Protein AF-G9QWA6-F1 (afdb_monomer_lite)

Secondary structure (DSSP, 8-state):
--HHHHHHHHHHHHS-EEEE--SSHHHHHHHHHHHHHHGGGEEEEEEE-TTS-HHHHHHHHHHHHHTT--EEEEE----GGGTT--TTHHHHHHHHHHHHHHHHHHHTT---EE----GGGGGS--HHHHHHHHTT-B-TTTT--HHHHHHHHHHTT-GGGGPPPP--GGGGSPSSS---HHHHHHHH-

pLDDT: mean 94.31, std 5.15, range [64.12, 98.75]

Foldseek 3Di:
DDPLVLLLVVLLVQLAEEEAAQLALLSLLNQLSNCVRNPQRYEYEYEAELQRFPVSVVSRVVSCVVSVHHYDYDYDYPDPVCQQPAPLNLLVVLLVVVVVVCVVCVVVPHPAYEYRAACVNVVDPRSSVVSCVVVVHDHSRHDPDLLRSLVSCVVVPHPNSPPDDDDGLSVVPDGRHGDDSVSSVVSSD

Structure (mmCIF, N/CA/C/O backbone):
data_AF-G9QWA6-F1
#
_entry.id   AF-G9QWA6-F1
#
loop_
_atom_site.group_PDB
_atom_site.id
_atom_site.type_symbol
_atom_site.label_atom_id
_atom_site.label_alt_id
_atom_site.label_comp_id
_atom_site.label_asym_id
_atom_site.label_entity_id
_atom_site.label_seq_id
_atom_site.pdbx_PDB_ins_code
_atom_site.Cartn_x
_atom_site.Cartn_y
_atom_site.Cartn_z
_atom_site.occupancy
_atom_site.B_iso_or_equiv
_atom_site.auth_seq_id
_atom_site.auth_comp_id
_atom_site.auth_asym_id
_atom_site.auth_atom_id
_atom_site.pdbx_PDB_model_num
ATOM 1 N N . MET A 1 1 ? -1.330 7.049 26.364 1.00 77.25 1 MET A N 1
ATOM 2 C CA . MET A 1 1 ? -1.933 6.468 25.152 1.00 77.25 1 MET A CA 1
ATOM 3 C C . MET A 1 1 ? -1.008 5.394 24.621 1.00 77.25 1 MET A C 1
ATOM 5 O O . MET A 1 1 ? 0.198 5.623 24.580 1.00 77.25 1 MET A O 1
ATOM 9 N N . THR A 1 2 ? -1.548 4.235 24.267 1.00 94.50 2 THR A N 1
ATOM 10 C CA . THR A 1 2 ? -0.805 3.170 23.584 1.00 94.50 2 THR A CA 1
ATOM 11 C C . THR A 1 2 ? -0.466 3.592 22.149 1.00 94.50 2 THR A C 1
ATOM 13 O O . THR A 1 2 ? -1.055 4.528 21.604 1.00 94.50 2 THR A O 1
ATOM 16 N N . LYS A 1 3 ? 0.476 2.899 21.500 1.00 96.19 3 LYS A N 1
ATOM 17 C CA . LYS A 1 3 ? 0.817 3.146 20.085 1.00 96.19 3 LYS A CA 1
ATOM 18 C C . LYS A 1 3 ? -0.393 2.977 19.160 1.00 96.19 3 LYS A C 1
ATOM 20 O O . LYS A 1 3 ? -0.576 3.770 18.241 1.00 96.19 3 LYS A O 1
ATOM 25 N N . LEU A 1 4 ? -1.242 1.985 19.440 1.00 97.12 4 LEU A N 1
ATOM 26 C CA . LEU A 1 4 ? -2.474 1.749 18.691 1.00 97.12 4 LEU A CA 1
ATOM 27 C C . LEU A 1 4 ? -3.475 2.899 18.854 1.00 97.12 4 LEU A C 1
ATOM 29 O O . LEU A 1 4 ? -4.093 3.307 17.878 1.00 97.12 4 LEU A O 1
ATOM 33 N N . GLU A 1 5 ? -3.626 3.448 20.062 1.00 97.44 5 GLU A N 1
ATOM 34 C CA . GLU A 1 5 ? -4.497 4.607 20.302 1.00 97.44 5 GLU A CA 1
ATOM 35 C C . GLU A 1 5 ? -4.011 5.856 19.562 1.00 97.44 5 GLU A C 1
ATOM 37 O O . GLU A 1 5 ? -4.825 6.582 18.995 1.00 97.44 5 GLU A O 1
ATOM 42 N N . ILE A 1 6 ? -2.694 6.088 19.525 1.00 97.69 6 ILE A N 1
ATOM 43 C CA . ILE A 1 6 ? -2.101 7.188 18.752 1.00 97.69 6 ILE A CA 1
ATOM 44 C C . ILE A 1 6 ? -2.433 7.015 17.265 1.00 97.69 6 ILE A C 1
ATOM 46 O O . ILE A 1 6 ? -3.010 7.920 16.665 1.00 97.69 6 ILE A O 1
ATOM 50 N N . LEU A 1 7 ? -2.177 5.827 16.702 1.00 98.00 7 LEU A N 1
ATOM 51 C CA . LEU A 1 7 ? -2.479 5.522 15.301 1.00 98.00 7 LEU A CA 1
ATOM 52 C C . LEU A 1 7 ? -3.970 5.711 14.976 1.00 98.00 7 LEU A C 1
ATOM 54 O O . LEU A 1 7 ? -4.310 6.347 13.980 1.00 98.00 7 LEU A O 1
ATOM 58 N N . LYS A 1 8 ? -4.867 5.205 15.834 1.00 98.44 8 LYS A N 1
ATOM 59 C CA . LYS A 1 8 ? -6.319 5.383 15.684 1.00 98.44 8 LYS A CA 1
ATOM 60 C C . LYS A 1 8 ? -6.711 6.859 15.681 1.00 98.44 8 LYS A C 1
ATOM 62 O O . LYS A 1 8 ? -7.500 7.279 14.838 1.00 98.44 8 LYS A O 1
ATOM 67 N N . ASN A 1 9 ? -6.159 7.651 16.599 1.00 98.06 9 ASN A N 1
ATOM 68 C CA . ASN A 1 9 ? -6.447 9.081 16.687 1.00 98.06 9 ASN A CA 1
ATOM 69 C C . ASN A 1 9 ? -5.943 9.851 15.464 1.00 98.06 9 ASN A C 1
ATOM 71 O O . ASN A 1 9 ? -6.638 10.749 14.993 1.00 98.06 9 ASN A O 1
ATOM 75 N N . ASP A 1 10 ? -4.765 9.514 14.944 1.00 97.69 10 ASP A N 1
ATOM 76 C CA . ASP A 1 10 ? -4.213 10.178 13.763 1.00 97.69 10 ASP A CA 1
ATOM 77 C C . ASP A 1 10 ? -5.011 9.847 12.503 1.00 97.69 10 ASP A C 1
ATOM 79 O O . ASP A 1 10 ? -5.369 10.755 11.756 1.00 97.69 10 ASP A O 1
ATOM 83 N N . ILE A 1 11 ? -5.404 8.584 12.328 1.00 98.44 11 ILE A N 1
ATOM 84 C CA . ILE A 1 11 ? -6.297 8.162 11.243 1.00 98.44 11 ILE A CA 1
ATOM 85 C C . ILE A 1 11 ? -7.661 8.855 11.346 1.00 98.44 11 ILE A C 1
ATOM 87 O O . ILE A 1 11 ? -8.172 9.355 10.346 1.00 98.44 11 ILE A O 1
ATOM 91 N N . LYS A 1 12 ? -8.246 8.939 12.548 1.00 98.25 12 LYS A N 1
ATOM 92 C CA . LYS A 1 12 ? -9.563 9.562 12.758 1.00 98.25 12 LYS A CA 1
ATOM 93 C C . LYS A 1 12 ? -9.607 11.018 12.286 1.00 98.25 12 LYS A C 1
ATOM 95 O O . LYS A 1 12 ? -10.617 11.449 11.738 1.00 98.25 12 LYS A O 1
ATOM 100 N N . LYS A 1 13 ? -8.518 11.771 12.476 1.00 98.00 13 LYS A N 1
ATOM 101 C CA . LYS A 1 13 ? -8.414 13.182 12.057 1.00 98.00 13 LYS A CA 1
ATOM 102 C C . LYS A 1 13 ? -8.443 13.363 10.535 1.00 98.00 13 LYS A C 1
ATOM 104 O O . LYS A 1 13 ? -8.765 14.455 10.082 1.00 98.00 13 LYS A O 1
ATOM 109 N N . LEU A 1 14 ? -8.116 12.327 9.757 1.00 97.88 14 LEU A N 1
ATOM 110 C CA . LEU A 1 14 ? -8.095 12.395 8.291 1.00 97.88 14 LEU A CA 1
ATOM 111 C C . LEU A 1 14 ? -9.502 12.386 7.674 1.00 97.88 14 LEU A C 1
ATOM 113 O O . LEU A 1 14 ? -9.672 12.844 6.546 1.00 97.88 14 LEU A O 1
ATOM 117 N N . GLY A 1 15 ? -10.508 11.868 8.388 1.00 97.88 15 GLY A N 1
ATOM 118 C CA . GLY A 1 15 ? -11.906 11.794 7.942 1.00 97.88 15 GLY A CA 1
ATOM 119 C C . GLY A 1 15 ? -12.189 10.711 6.891 1.00 97.88 15 GLY A C 1
ATOM 120 O O . GLY A 1 15 ? -13.147 9.961 7.041 1.00 97.88 15 GLY A O 1
ATOM 121 N N . ASN A 1 16 ? -11.343 10.587 5.866 1.00 98.25 16 ASN A N 1
ATOM 122 C CA . ASN A 1 16 ? -11.331 9.472 4.914 1.00 98.25 16 ASN A CA 1
ATOM 123 C C . ASN A 1 16 ? -9.893 9.029 4.623 1.00 98.25 16 ASN A C 1
ATOM 125 O O . ASN A 1 16 ? -8.966 9.836 4.732 1.00 98.25 16 ASN A O 1
ATOM 129 N N . LEU A 1 17 ? -9.701 7.759 4.258 1.00 98.69 17 LEU A N 1
ATOM 130 C CA . LEU A 1 17 ? -8.382 7.237 3.913 1.00 98.69 17 LEU A CA 1
ATOM 131 C C . LEU A 1 17 ? -8.451 6.100 2.888 1.00 98.69 17 LEU A C 1
ATOM 133 O O . LEU A 1 17 ? -8.951 5.013 3.178 1.00 98.69 17 LEU A O 1
ATOM 137 N N . ALA A 1 18 ? -7.887 6.336 1.705 1.00 98.75 18 ALA A N 1
ATOM 138 C CA . ALA A 1 18 ? -7.531 5.273 0.778 1.00 98.75 18 ALA A CA 1
ATOM 139 C C . ALA A 1 18 ? -6.134 4.745 1.126 1.00 98.75 18 ALA A C 1
ATOM 141 O O . ALA A 1 18 ? -5.235 5.508 1.483 1.00 98.75 18 ALA A O 1
ATOM 142 N N . ILE A 1 19 ? -5.935 3.436 1.026 1.00 98.75 19 ILE A N 1
ATOM 143 C CA . ILE A 1 19 ? -4.687 2.777 1.409 1.00 98.75 19 ILE A CA 1
ATOM 144 C C . ILE A 1 19 ? -4.177 1.976 0.225 1.00 98.75 19 ILE A C 1
ATOM 146 O O . ILE A 1 19 ? -4.870 1.093 -0.278 1.00 98.75 19 ILE A O 1
ATOM 150 N N . ALA A 1 20 ? -2.943 2.261 -0.193 1.00 97.94 20 ALA A N 1
ATOM 151 C CA . ALA A 1 20 ? -2.215 1.427 -1.136 1.00 97.94 20 ALA A CA 1
ATOM 152 C C . ALA A 1 20 ? -1.947 0.062 -0.480 1.00 97.94 20 ALA A C 1
ATOM 154 O O . ALA A 1 20 ? -1.066 -0.078 0.373 1.00 97.94 20 ALA A O 1
ATOM 155 N N . PHE A 1 21 ? -2.751 -0.933 -0.844 1.00 97.62 21 PHE A N 1
ATOM 156 C CA . PHE A 1 21 ? -2.849 -2.198 -0.135 1.00 97.62 21 PHE A CA 1
ATOM 157 C C . PHE A 1 21 ? -2.190 -3.334 -0.919 1.00 97.62 21 PHE A C 1
ATOM 159 O O . PHE A 1 21 ? -2.620 -3.670 -2.023 1.00 97.62 21 PHE A O 1
ATOM 166 N N . SER A 1 22 ? -1.148 -3.931 -0.330 1.00 92.94 22 SER A N 1
ATOM 167 C CA . SER A 1 22 ? -0.378 -5.032 -0.927 1.00 92.94 22 SER A CA 1
ATOM 168 C C . SER A 1 22 ? -0.604 -6.388 -0.252 1.00 92.94 22 SER A C 1
ATOM 170 O O . SER A 1 22 ? 0.067 -7.353 -0.598 1.00 92.94 22 SER A O 1
ATOM 172 N N . GLY A 1 23 ? -1.461 -6.472 0.773 1.00 92.25 23 GLY A N 1
ATOM 173 C CA . GLY A 1 23 ? -1.636 -7.701 1.560 1.00 92.25 23 GLY A CA 1
ATOM 174 C C . GLY A 1 23 ? -0.433 -8.068 2.446 1.00 92.25 23 GLY A C 1
ATOM 175 O O . GLY A 1 23 ? -0.390 -9.157 3.024 1.00 92.25 23 GLY A O 1
ATOM 176 N N . GLY A 1 24 ? 0.563 -7.183 2.567 1.00 94.06 24 GLY A N 1
ATOM 177 C CA . GLY A 1 24 ? 1.685 -7.332 3.497 1.00 94.06 24 GLY A CA 1
ATOM 178 C C . GLY A 1 24 ? 1.317 -6.901 4.919 1.00 94.06 24 GLY A C 1
ATOM 179 O O . GLY A 1 24 ? 0.323 -6.200 5.121 1.00 94.06 24 GLY A O 1
ATOM 180 N N . VAL A 1 25 ? 2.132 -7.283 5.908 1.00 96.12 25 VAL A N 1
ATOM 181 C CA . VAL A 1 25 ? 1.851 -7.031 7.337 1.00 96.12 25 VAL A CA 1
ATOM 182 C C . VAL A 1 25 ? 1.614 -5.548 7.666 1.00 96.12 25 VAL A C 1
ATOM 184 O O . VAL A 1 25 ? 0.650 -5.237 8.358 1.00 96.12 25 VAL A O 1
ATOM 187 N N . ASP A 1 26 ? 2.403 -4.629 7.098 1.00 96.69 26 ASP A N 1
ATOM 188 C CA . ASP A 1 26 ? 2.282 -3.190 7.393 1.00 96.69 26 ASP A CA 1
ATOM 189 C C . ASP A 1 26 ? 0.976 -2.618 6.837 1.00 96.69 26 ASP A C 1
ATOM 191 O O . ASP A 1 26 ? 0.177 -2.027 7.562 1.00 96.69 26 ASP A O 1
ATOM 195 N N . SER A 1 27 ? 0.717 -2.850 5.546 1.00 97.25 27 SER A N 1
ATOM 196 C CA . SER A 1 27 ? -0.502 -2.373 4.892 1.00 97.25 27 SER A CA 1
ATOM 197 C C . SER A 1 27 ? -1.766 -3.016 5.470 1.00 97.25 27 SER A C 1
ATOM 199 O O . SER A 1 27 ? -2.808 -2.373 5.492 1.00 97.25 27 SER A O 1
ATOM 201 N N . SER A 1 28 ? -1.676 -4.253 5.970 1.00 98.00 28 SER A N 1
ATOM 202 C CA . SER A 1 28 ? -2.804 -4.972 6.579 1.00 98.00 28 SER A CA 1
ATOM 203 C C . SER A 1 28 ? -3.152 -4.424 7.957 1.00 98.00 28 SER A C 1
ATOM 205 O O . SER A 1 28 ? -4.329 -4.201 8.235 1.00 98.00 28 SER A O 1
ATOM 207 N N . LEU A 1 29 ? -2.146 -4.126 8.793 1.00 98.50 29 LEU A N 1
ATOM 208 C CA . LEU A 1 29 ? -2.373 -3.421 10.055 1.00 98.50 29 LEU A CA 1
ATOM 209 C C . LEU A 1 29 ? -3.023 -2.061 9.796 1.00 98.50 29 LEU A C 1
ATOM 211 O O . LEU A 1 29 ? -4.056 -1.752 10.387 1.00 98.50 29 LEU A O 1
ATOM 215 N N . LEU A 1 30 ? -2.437 -1.262 8.897 1.00 98.69 30 LEU A N 1
ATOM 216 C CA . LEU A 1 30 ? -2.948 0.071 8.593 1.00 98.69 30 LEU A CA 1
ATOM 217 C C . LEU A 1 30 ? -4.394 0.020 8.088 1.00 98.69 30 LEU A C 1
ATOM 219 O O . LEU A 1 30 ? -5.235 0.775 8.569 1.00 98.69 30 LEU A O 1
ATOM 223 N N . LEU A 1 31 ? -4.686 -0.894 7.159 1.00 98.75 31 LEU A N 1
ATOM 224 C CA . LEU A 1 31 ? -6.023 -1.074 6.603 1.00 98.75 31 LEU A CA 1
ATOM 225 C C . LEU A 1 31 ? -7.034 -1.504 7.660 1.00 98.75 31 LEU A C 1
ATOM 227 O O . LEU A 1 31 ? -8.114 -0.920 7.723 1.00 98.75 31 LEU A O 1
ATOM 231 N N . LYS A 1 32 ? -6.682 -2.467 8.520 1.00 98.69 32 LYS A N 1
ATOM 232 C CA . LYS A 1 32 ? -7.572 -2.900 9.599 1.00 98.69 32 LYS A CA 1
ATOM 233 C C . LYS A 1 32 ? -7.898 -1.749 10.542 1.00 98.69 32 LYS A C 1
ATOM 235 O O . LYS A 1 32 ? -9.064 -1.517 10.843 1.00 98.69 32 LYS A O 1
ATOM 240 N N . VAL A 1 33 ? -6.876 -1.022 10.995 1.00 98.69 33 VAL A N 1
ATOM 241 C CA . VAL A 1 33 ? -7.071 0.092 11.929 1.00 98.69 33 VAL A CA 1
ATOM 242 C C . VAL A 1 33 ? -7.877 1.212 11.271 1.00 98.69 33 VAL A C 1
ATOM 244 O O . VAL A 1 33 ? -8.749 1.784 11.917 1.00 98.69 33 VAL A O 1
ATOM 247 N N . ALA A 1 34 ? -7.641 1.500 9.989 1.00 98.75 34 ALA A N 1
ATOM 248 C CA . ALA A 1 34 ? -8.430 2.477 9.250 1.00 98.75 34 ALA A CA 1
ATOM 249 C C . ALA A 1 34 ? -9.898 2.074 9.124 1.00 98.75 34 ALA A C 1
ATOM 251 O O . ALA A 1 34 ? -10.761 2.895 9.418 1.00 98.75 34 ALA A O 1
ATOM 252 N N . ALA A 1 35 ? -10.187 0.822 8.769 1.00 98.62 35 ALA A N 1
ATOM 253 C CA . ALA A 1 35 ? -11.555 0.319 8.692 1.00 98.62 35 ALA A CA 1
ATOM 254 C C . ALA A 1 35 ? -12.269 0.367 10.051 1.00 98.62 35 ALA A C 1
ATOM 256 O O . ALA A 1 35 ? -13.408 0.819 10.125 1.00 98.62 35 ALA A O 1
ATOM 257 N N . ASP A 1 36 ? -11.587 0.004 11.140 1.00 98.38 36 ASP A N 1
ATOM 258 C CA . ASP A 1 36 ? -12.162 0.055 12.492 1.00 98.38 36 ASP A CA 1
ATOM 259 C C . ASP A 1 36 ? -12.496 1.476 12.956 1.00 98.38 36 ASP A C 1
ATOM 261 O O . ASP A 1 36 ? -13.398 1.676 13.767 1.00 98.38 36 ASP A O 1
ATOM 265 N N . VAL A 1 37 ? -11.735 2.467 12.486 1.00 98.44 37 VAL A N 1
ATOM 266 C CA . VAL A 1 37 ? -11.871 3.867 12.907 1.00 98.44 37 VAL A CA 1
ATOM 267 C C . VAL A 1 37 ? -12.815 4.653 12.002 1.00 98.44 37 VAL A C 1
ATOM 269 O O . VAL A 1 37 ? -13.559 5.500 12.496 1.00 98.44 37 VAL A O 1
ATOM 272 N N . LEU A 1 38 ? -12.756 4.415 10.692 1.00 98.56 38 LEU A N 1
ATOM 273 C CA . LEU A 1 38 ? -13.422 5.221 9.665 1.00 98.56 38 LEU A CA 1
ATOM 274 C C . LEU A 1 38 ? -14.625 4.516 9.020 1.00 98.56 38 LEU A C 1
ATOM 276 O O . LEU A 1 38 ? -15.408 5.179 8.336 1.00 98.56 38 LEU A O 1
ATOM 280 N N . GLY A 1 39 ? -14.788 3.203 9.220 1.00 98.31 39 GLY A N 1
ATOM 281 C CA . GLY A 1 39 ? -15.854 2.414 8.605 1.00 98.31 39 GLY A CA 1
ATOM 282 C C . GLY A 1 39 ? -15.814 2.498 7.079 1.00 98.31 39 GLY A C 1
ATOM 283 O O . GLY A 1 39 ? -14.787 2.233 6.457 1.00 98.31 39 GLY A O 1
ATOM 284 N N . GLU A 1 40 ? -16.923 2.925 6.474 1.00 97.06 40 GLU A N 1
ATOM 285 C CA . GLU A 1 40 ? -17.072 3.080 5.018 1.00 97.06 40 GLU A CA 1
ATOM 286 C C . GLU A 1 40 ? -16.126 4.130 4.403 1.00 97.06 40 GLU A C 1
ATOM 288 O O . GLU A 1 40 ? -15.884 4.117 3.197 1.00 97.06 40 GLU A O 1
ATOM 293 N N . ASN A 1 41 ? -15.539 5.008 5.228 1.00 98.38 41 ASN A N 1
ATOM 294 C CA . ASN A 1 41 ? -14.546 5.998 4.804 1.00 98.38 41 ASN A CA 1
ATOM 295 C C . ASN A 1 41 ? -13.105 5.448 4.809 1.00 98.38 41 ASN A C 1
ATOM 297 O O . ASN A 1 41 ? -12.145 6.225 4.795 1.00 98.38 41 ASN A O 1
ATOM 301 N N . ALA A 1 42 ? -12.936 4.123 4.826 1.00 98.69 42 ALA A N 1
ATOM 302 C CA . ALA A 1 42 ? -11.676 3.438 4.560 1.00 98.69 42 ALA A CA 1
ATOM 303 C C . ALA A 1 42 ? -11.778 2.608 3.273 1.00 98.69 42 ALA A C 1
ATOM 305 O O . ALA A 1 42 ? -12.745 1.876 3.063 1.00 98.69 42 ALA A O 1
ATOM 306 N N . LEU A 1 43 ? -10.757 2.696 2.420 1.00 98.75 43 LEU A N 1
ATOM 307 C CA . LEU A 1 43 ? -10.715 1.992 1.138 1.00 98.75 43 LEU A CA 1
ATOM 308 C C . LEU A 1 43 ? -9.367 1.306 0.929 1.00 98.75 43 LEU A C 1
ATOM 310 O O . LEU A 1 43 ? -8.322 1.953 0.961 1.00 98.75 43 LEU A O 1
ATOM 314 N N . ALA A 1 44 ? -9.392 0.009 0.632 1.00 98.75 44 ALA A N 1
ATOM 315 C CA . ALA A 1 44 ? -8.234 -0.693 0.097 1.00 98.75 44 ALA A CA 1
ATOM 316 C C . ALA A 1 44 ? -8.123 -0.450 -1.415 1.00 98.75 44 ALA A C 1
ATOM 318 O O . ALA A 1 44 ? -9.071 -0.708 -2.158 1.00 98.75 44 ALA A O 1
ATOM 319 N N . LEU A 1 45 ? -6.956 -0.001 -1.876 1.00 98.38 45 LEU A N 1
ATOM 320 C CA . LEU A 1 45 ? -6.617 0.128 -3.292 1.00 98.38 45 LEU A CA 1
ATOM 321 C C . LEU A 1 45 ? -5.437 -0.779 -3.628 1.00 98.38 45 LEU A C 1
ATOM 323 O O . LEU A 1 45 ? -4.317 -0.536 -3.173 1.00 98.38 45 LEU A O 1
ATOM 327 N N . THR A 1 46 ? -5.664 -1.789 -4.461 1.00 97.81 46 THR A N 1
ATOM 328 C CA . THR A 1 46 ? -4.605 -2.697 -4.915 1.00 97.81 46 THR A CA 1
ATOM 329 C C . THR A 1 46 ? -4.338 -2.498 -6.400 1.00 97.81 46 THR A C 1
ATOM 331 O O . THR A 1 46 ? -5.254 -2.456 -7.220 1.00 97.81 46 THR A O 1
ATOM 334 N N . VAL A 1 47 ? -3.057 -2.392 -6.750 1.00 95.19 47 VAL A N 1
ATOM 335 C CA . VAL A 1 47 ? -2.616 -2.291 -8.142 1.00 95.19 47 VAL A CA 1
ATOM 336 C C . VAL A 1 47 ? -2.195 -3.663 -8.622 1.00 95.19 47 VAL A C 1
ATOM 338 O O . VAL A 1 47 ? -1.194 -4.198 -8.155 1.00 95.19 47 VAL A O 1
ATOM 341 N N . LYS A 1 48 ? -2.926 -4.209 -9.588 1.00 94.50 48 LYS A N 1
ATOM 342 C CA . LYS A 1 48 ? -2.534 -5.433 -10.276 1.00 94.50 48 LYS A CA 1
ATOM 343 C C . LYS A 1 48 ? -1.609 -5.064 -11.429 1.00 94.50 48 LYS A C 1
ATOM 345 O O . LYS A 1 48 ? -2.012 -4.365 -12.353 1.00 94.50 48 LYS A O 1
ATOM 350 N N . SER A 1 49 ? -0.361 -5.511 -11.363 1.00 92.19 49 SER A N 1
ATOM 351 C CA . SER A 1 49 ? 0.640 -5.274 -12.408 1.00 92.19 49 SER A CA 1
ATOM 352 C C . SER A 1 49 ? 1.350 -6.572 -12.780 1.00 92.19 49 SER A C 1
ATOM 354 O O . SER A 1 49 ? 1.406 -7.461 -11.932 1.00 92.19 49 SER A O 1
ATOM 356 N N . PRO A 1 50 ? 1.935 -6.686 -13.988 1.00 90.50 50 PRO A N 1
ATOM 357 C CA . PRO A 1 50 ? 2.638 -7.899 -14.420 1.00 90.50 50 PRO A CA 1
ATOM 358 C C . PRO A 1 50 ? 3.797 -8.333 -13.512 1.00 90.50 50 PRO A C 1
ATOM 360 O O . PRO A 1 50 ? 4.263 -9.458 -13.601 1.00 90.50 50 PRO A O 1
ATOM 363 N N . TYR A 1 51 ? 4.297 -7.434 -12.663 1.00 89.19 51 TYR A N 1
ATOM 364 C CA . TYR A 1 51 ? 5.425 -7.674 -11.763 1.00 89.19 51 TYR A CA 1
ATOM 365 C C . TYR A 1 51 ? 5.023 -7.778 -10.281 1.00 89.19 51 TYR A C 1
ATOM 367 O O . TYR A 1 51 ? 5.880 -7.679 -9.397 1.00 89.19 51 TYR A O 1
ATOM 375 N N . MET A 1 52 ? 3.730 -7.968 -10.009 1.00 88.56 52 MET A N 1
ATOM 376 C CA . MET A 1 52 ? 3.198 -8.344 -8.700 1.00 88.56 52 MET A CA 1
ATOM 377 C C . MET A 1 52 ? 2.693 -9.781 -8.777 1.00 88.56 52 MET A C 1
ATOM 379 O O . MET A 1 52 ? 2.026 -10.130 -9.747 1.00 88.56 52 MET A O 1
ATOM 383 N N . SER A 1 53 ? 2.995 -10.599 -7.766 1.00 87.94 53 SER A N 1
ATOM 384 C CA . SER A 1 53 ? 2.541 -11.986 -7.790 1.00 87.94 53 SER A CA 1
ATOM 385 C C . SER A 1 53 ? 1.020 -12.071 -7.667 1.00 87.94 53 SER A C 1
ATOM 387 O O . SER A 1 53 ? 0.418 -11.370 -6.848 1.00 87.94 53 SER A O 1
ATOM 389 N N . LEU A 1 54 ? 0.397 -12.966 -8.438 1.00 87.44 54 LEU A N 1
ATOM 390 C CA . LEU A 1 54 ? -1.048 -13.213 -8.362 1.00 87.44 54 LEU A CA 1
ATOM 391 C C . LEU A 1 54 ? -1.478 -13.655 -6.962 1.00 87.44 54 LEU A C 1
ATOM 393 O O . LEU A 1 54 ? -2.506 -13.204 -6.462 1.00 87.44 54 LEU A O 1
ATOM 397 N N . ARG A 1 55 ? -0.627 -14.427 -6.280 1.00 89.25 55 ARG A N 1
ATOM 398 C CA . ARG A 1 55 ? -0.849 -14.836 -4.892 1.00 89.25 55 ARG A CA 1
ATOM 399 C C . ARG A 1 55 ? -1.024 -13.639 -3.955 1.00 89.25 55 ARG A C 1
ATOM 401 O O . ARG A 1 55 ? -1.854 -13.687 -3.055 1.00 89.25 55 ARG A O 1
ATOM 408 N N . GLU A 1 56 ? -0.264 -12.562 -4.155 1.00 90.88 56 GLU A N 1
ATOM 409 C CA . GLU A 1 56 ? -0.385 -11.356 -3.325 1.00 90.88 56 GLU A CA 1
ATOM 410 C C . GLU A 1 56 ? -1.730 -10.651 -3.536 1.00 90.88 56 GLU A C 1
ATOM 412 O O . GLU A 1 56 ? -2.296 -10.104 -2.588 1.00 90.88 56 GLU A O 1
ATOM 417 N N . ILE A 1 57 ? -2.252 -10.677 -4.767 1.00 93.12 57 ILE A N 1
ATOM 418 C CA . ILE A 1 57 ? -3.569 -10.123 -5.103 1.00 93.12 57 ILE A CA 1
ATOM 419 C C . ILE A 1 57 ? -4.676 -10.957 -4.457 1.00 93.12 57 ILE A C 1
ATOM 421 O O . ILE A 1 57 ? -5.567 -10.387 -3.828 1.00 93.12 57 ILE A O 1
ATOM 425 N N . ASP A 1 58 ? -4.601 -12.283 -4.566 1.00 94.06 58 ASP A N 1
ATOM 426 C CA . ASP A 1 58 ? -5.589 -13.188 -3.977 1.00 94.06 58 ASP A CA 1
ATOM 427 C C . ASP A 1 58 ? -5.619 -13.055 -2.449 1.00 94.06 58 ASP A C 1
ATOM 429 O O . ASP A 1 58 ? -6.682 -12.854 -1.862 1.00 94.06 58 ASP A O 1
ATOM 433 N N . GLU A 1 59 ? -4.451 -13.027 -1.801 1.00 93.75 59 GLU A N 1
ATOM 434 C CA . GLU A 1 59 ? -4.338 -12.814 -0.354 1.00 93.75 59 GLU A CA 1
ATOM 435 C C . GLU A 1 59 ? -4.889 -11.440 0.076 1.00 93.75 59 GLU A C 1
ATOM 437 O O . GLU A 1 59 ? -5.483 -11.311 1.150 1.00 93.75 59 GLU A O 1
ATOM 442 N N . ALA A 1 60 ? -4.722 -10.399 -0.749 1.00 95.69 60 ALA A N 1
ATOM 443 C CA . ALA A 1 60 ? -5.321 -9.090 -0.498 1.00 95.69 60 ALA A CA 1
ATOM 444 C C . ALA A 1 60 ? -6.859 -9.137 -0.595 1.00 95.69 60 ALA A C 1
ATOM 446 O O . ALA A 1 60 ? -7.543 -8.574 0.261 1.00 95.69 60 ALA A O 1
ATOM 447 N N . VAL A 1 61 ? -7.405 -9.831 -1.597 1.00 97.56 61 VAL A N 1
ATOM 448 C CA . VAL A 1 61 ? -8.855 -10.031 -1.765 1.00 97.56 61 VAL A CA 1
ATOM 449 C C . VAL A 1 61 ? -9.451 -10.819 -0.601 1.00 97.56 61 VAL A C 1
ATOM 451 O O . VAL A 1 61 ? -10.523 -10.478 -0.101 1.00 97.56 61 VAL A O 1
ATOM 454 N N . GLU A 1 62 ? -8.787 -11.885 -0.163 1.00 96.94 62 GLU A N 1
ATOM 455 C CA . GLU A 1 62 ? -9.237 -12.689 0.974 1.00 96.94 62 GLU A CA 1
ATOM 456 C C . GLU A 1 62 ? -9.258 -11.868 2.262 1.00 96.94 62 GLU A C 1
ATOM 458 O O . GLU A 1 62 ? -10.249 -11.896 2.995 1.00 96.94 62 GLU A O 1
ATOM 463 N N . PHE A 1 63 ? -8.205 -11.080 2.506 1.00 97.50 63 PHE A N 1
ATOM 464 C CA . PHE A 1 63 ? -8.121 -10.206 3.671 1.00 97.50 63 PHE A CA 1
ATOM 465 C C . PHE A 1 63 ? -9.280 -9.202 3.710 1.00 97.50 63 PHE A C 1
ATOM 467 O O . PHE A 1 63 ? -9.966 -9.080 4.726 1.00 97.50 63 PHE A O 1
ATOM 474 N N . THR A 1 64 ? -9.526 -8.483 2.613 1.00 98.12 64 THR A N 1
ATOM 475 C CA . THR A 1 64 ? -10.573 -7.451 2.572 1.00 98.12 64 THR A CA 1
ATOM 476 C C . THR A 1 64 ? -11.965 -8.053 2.698 1.00 98.12 64 THR A C 1
ATOM 478 O O . THR A 1 64 ? -12.778 -7.526 3.457 1.00 98.12 64 THR A O 1
ATOM 481 N N . LYS A 1 65 ? -12.222 -9.199 2.053 1.00 97.94 65 LYS A N 1
ATOM 482 C CA . LYS A 1 65 ? -13.475 -9.952 2.212 1.00 97.94 65 LYS A CA 1
ATOM 483 C C . LYS A 1 65 ? -13.701 -10.399 3.651 1.00 97.94 65 LYS A C 1
ATOM 485 O O . LYS A 1 65 ? -14.796 -10.202 4.170 1.00 97.94 65 LYS A O 1
ATOM 490 N N . PHE A 1 66 ? -12.685 -10.971 4.298 1.00 97.25 66 PHE A N 1
ATOM 491 C CA . PHE A 1 66 ? -12.794 -11.477 5.667 1.00 97.25 66 PHE A CA 1
ATOM 492 C C . PHE A 1 66 ? -13.182 -10.378 6.664 1.00 97.25 66 PHE A C 1
ATOM 494 O O . PHE A 1 66 ? -14.005 -10.605 7.548 1.00 97.25 66 PHE A O 1
ATOM 501 N N . TYR A 1 67 ? -12.630 -9.174 6.499 1.00 97.12 67 TYR A N 1
ATOM 502 C CA . TYR A 1 67 ? -12.919 -8.036 7.376 1.00 97.12 67 TYR A CA 1
ATOM 503 C C . TYR A 1 67 ? -14.054 -7.125 6.880 1.00 97.12 67 TYR A C 1
ATOM 505 O O . TYR A 1 67 ? -14.324 -6.111 7.521 1.00 97.12 67 TYR A O 1
ATOM 513 N N . GLY A 1 68 ? -14.716 -7.451 5.764 1.00 97.56 68 GLY A N 1
ATOM 514 C CA . GLY A 1 68 ? -15.797 -6.632 5.202 1.00 97.56 68 GLY A CA 1
ATOM 515 C C . GLY A 1 68 ? -15.350 -5.235 4.756 1.00 97.56 68 GLY A C 1
ATOM 516 O O . GLY A 1 68 ? -16.115 -4.279 4.855 1.00 97.56 68 GLY A O 1
ATOM 517 N N . ILE A 1 69 ? -14.103 -5.097 4.300 1.00 98.38 69 ILE A N 1
ATOM 518 C CA . ILE A 1 69 ? -13.503 -3.812 3.924 1.00 98.38 69 ILE A CA 1
ATOM 519 C C . ILE A 1 69 ? -13.693 -3.581 2.426 1.00 98.38 69 ILE A C 1
ATOM 521 O O . ILE A 1 69 ? -13.408 -4.462 1.613 1.00 98.38 69 ILE A O 1
ATOM 525 N N . ARG A 1 70 ? -14.123 -2.372 2.044 1.00 98.25 70 ARG A N 1
ATOM 526 C CA . ARG A 1 70 ? -14.231 -1.987 0.634 1.00 98.25 70 ARG A CA 1
ATOM 527 C C . ARG A 1 70 ? -12.866 -2.093 -0.047 1.00 98.25 70 ARG A C 1
ATOM 529 O O . ARG A 1 70 ? -11.876 -1.533 0.428 1.00 98.25 70 ARG A O 1
ATOM 536 N N . HIS A 1 71 ? -12.832 -2.777 -1.186 1.00 98.56 71 HIS A N 1
ATOM 537 C CA . HIS A 1 71 ? -11.610 -3.058 -1.929 1.00 98.56 71 HIS A CA 1
ATOM 538 C C . HIS A 1 71 ? -11.812 -2.807 -3.413 1.00 98.56 71 HIS A C 1
ATOM 540 O O . HIS A 1 71 ? -12.750 -3.322 -4.012 1.00 98.56 71 HIS A O 1
ATOM 546 N N . GLU A 1 72 ? -10.914 -2.024 -3.998 1.00 98.19 72 GLU A N 1
ATOM 547 C CA . GLU A 1 72 ? -10.871 -1.779 -5.432 1.00 98.19 72 GLU A CA 1
ATOM 548 C C . GLU A 1 72 ? -9.520 -2.240 -5.968 1.00 98.19 72 GLU A C 1
ATOM 550 O O . GLU A 1 72 ? -8.456 -1.898 -5.438 1.00 98.19 72 GLU A O 1
ATOM 555 N N . ILE A 1 73 ? -9.581 -3.011 -7.046 1.00 97.25 73 ILE A N 1
ATOM 556 C CA . ILE A 1 73 ? -8.412 -3.492 -7.768 1.00 97.25 73 ILE A CA 1
ATOM 557 C C . ILE A 1 73 ? -8.456 -2.875 -9.149 1.00 97.25 73 ILE A C 1
ATOM 559 O O . ILE A 1 73 ? -9.495 -2.885 -9.808 1.00 97.25 73 ILE A O 1
ATOM 563 N N . PHE A 1 74 ? -7.325 -2.355 -9.600 1.00 94.00 74 PHE A N 1
ATOM 564 C CA . PHE A 1 74 ? -7.196 -1.882 -10.968 1.00 94.00 74 PHE A CA 1
ATOM 565 C C . PHE A 1 74 ? -5.888 -2.354 -11.578 1.00 94.00 74 PHE A C 1
ATOM 567 O O . PHE A 1 74 ? -4.884 -2.559 -10.890 1.00 94.00 74 PHE A O 1
ATOM 574 N N . GLU A 1 75 ? -5.928 -2.543 -12.890 1.00 93.75 75 GLU A N 1
ATOM 575 C CA . GLU A 1 75 ? -4.812 -3.081 -13.646 1.00 93.75 75 GLU A CA 1
ATOM 576 C C . GLU A 1 75 ? -3.913 -1.970 -14.175 1.00 93.75 75 GLU A C 1
ATOM 578 O O . GLU A 1 75 ? -4.358 -0.929 -14.662 1.00 93.75 75 GLU A O 1
ATOM 583 N N . VAL A 1 76 ? -2.614 -2.210 -14.068 1.00 90.69 76 VAL A N 1
ATOM 584 C CA . VAL A 1 76 ? -1.556 -1.341 -14.555 1.00 90.69 76 VAL A CA 1
ATOM 585 C C . VAL A 1 76 ? -0.569 -2.203 -15.324 1.00 90.69 76 VAL A C 1
ATOM 587 O O . VAL A 1 76 ? 0.078 -3.075 -14.753 1.00 90.69 76 VAL A O 1
ATOM 590 N N . GLY A 1 77 ? -0.423 -1.932 -16.621 1.00 91.31 77 GLY A N 1
ATOM 591 C CA . GLY A 1 77 ? 0.636 -2.532 -17.430 1.00 91.31 77 GLY A CA 1
ATOM 592 C C . GLY A 1 77 ? 2.037 -2.077 -17.002 1.00 91.31 77 GLY A C 1
ATOM 593 O O . GLY A 1 77 ? 2.206 -1.270 -16.084 1.00 91.31 77 GLY A O 1
ATOM 594 N N . ILE A 1 78 ? 3.059 -2.566 -17.706 1.00 91.00 78 ILE A N 1
ATOM 595 C CA . ILE A 1 78 ? 4.437 -2.111 -17.493 1.00 91.00 78 ILE A CA 1
ATOM 596 C C . ILE A 1 78 ? 4.514 -0.609 -17.785 1.00 91.00 78 ILE A C 1
ATOM 598 O O . ILE A 1 78 ? 4.145 -0.153 -18.865 1.00 91.00 78 ILE A O 1
ATOM 602 N N . VAL A 1 79 ? 4.974 0.152 -16.795 1.00 91.56 79 VAL A N 1
ATOM 603 C CA . VAL A 1 79 ? 5.197 1.597 -16.898 1.00 91.56 79 VAL A CA 1
ATOM 604 C C . VAL A 1 79 ? 6.311 1.857 -17.917 1.00 91.56 79 VAL A C 1
ATOM 606 O O . VAL A 1 79 ? 7.354 1.205 -17.870 1.00 91.56 79 VAL A O 1
ATOM 609 N N . ASP A 1 80 ? 6.097 2.793 -18.841 1.00 92.75 80 ASP A N 1
ATOM 610 C CA . ASP A 1 80 ? 7.015 3.032 -19.961 1.00 92.75 80 ASP A CA 1
ATOM 611 C C . ASP A 1 80 ? 8.432 3.361 -19.482 1.00 92.75 80 ASP A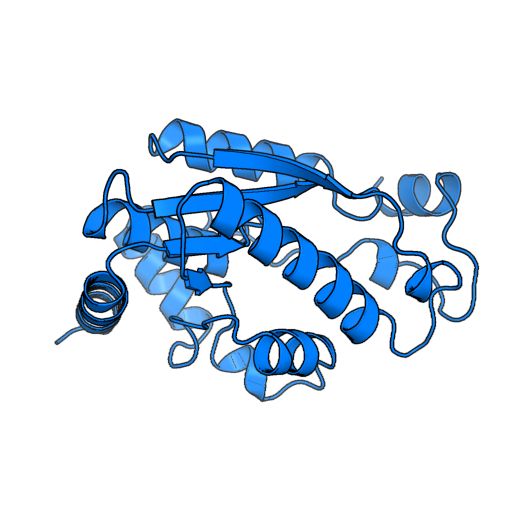 C 1
ATOM 613 O O . ASP A 1 80 ? 9.413 2.807 -19.977 1.00 92.75 80 ASP A O 1
ATOM 617 N N . GLU A 1 81 ? 8.534 4.178 -18.436 1.00 94.31 81 GLU A N 1
ATOM 618 C CA . GLU A 1 81 ? 9.786 4.642 -17.846 1.00 94.31 81 GLU A CA 1
ATOM 619 C C . GLU A 1 81 ? 10.620 3.520 -17.211 1.00 94.31 81 GLU A C 1
ATOM 621 O O . GLU A 1 81 ? 11.811 3.708 -16.967 1.00 94.31 81 GLU A O 1
ATOM 626 N N . ILE A 1 82 ? 10.028 2.352 -16.936 1.00 95.31 82 ILE A N 1
ATOM 627 C CA . ILE A 1 82 ? 10.746 1.206 -16.360 1.00 95.31 82 ILE A CA 1
ATOM 628 C C . ILE A 1 82 ? 10.926 0.049 -17.335 1.00 95.31 82 ILE A C 1
ATOM 630 O O . ILE A 1 82 ? 11.516 -0.949 -16.934 1.00 95.31 82 ILE A O 1
ATOM 634 N N . LYS A 1 83 ? 10.461 0.159 -18.588 1.00 94.56 83 LYS A N 1
ATOM 635 C CA . LYS A 1 83 ? 10.499 -0.946 -19.563 1.00 94.56 83 LYS A CA 1
ATOM 636 C C . LYS A 1 83 ? 11.883 -1.570 -19.723 1.00 94.56 83 LYS A C 1
ATOM 638 O O . LYS A 1 83 ? 11.966 -2.778 -19.881 1.00 94.56 83 LYS A O 1
ATOM 643 N N . LEU A 1 84 ? 12.950 -0.775 -19.619 1.00 96.00 84 LEU A N 1
ATOM 644 C CA . LEU A 1 84 ? 14.347 -1.226 -19.726 1.00 96.00 84 LEU A CA 1
ATOM 645 C C . LEU A 1 84 ? 15.020 -1.522 -18.372 1.00 96.00 84 LEU A C 1
ATOM 647 O O . LEU A 1 84 ? 16.239 -1.635 -18.290 1.00 96.00 84 LEU A O 1
ATOM 651 N N . ASN A 1 85 ? 14.238 -1.636 -17.298 1.00 95.00 85 ASN A N 1
ATOM 652 C CA . ASN A 1 85 ? 14.695 -1.955 -15.945 1.00 95.00 85 ASN A CA 1
ATOM 653 C C . ASN A 1 85 ? 15.880 -1.089 -15.440 1.00 95.00 85 ASN A C 1
ATOM 655 O O . ASN A 1 85 ? 16.865 -1.643 -14.931 1.00 95.00 85 ASN A O 1
ATOM 659 N N . PRO A 1 86 ? 15.817 0.255 -15.549 1.00 95.62 86 PRO A N 1
ATOM 660 C CA . PRO A 1 86 ? 16.945 1.118 -15.208 1.00 95.62 86 PRO A CA 1
ATOM 661 C C . PRO A 1 86 ? 17.289 1.047 -13.713 1.00 95.62 86 PRO A C 1
ATOM 663 O O . PRO A 1 86 ? 16.460 0.660 -12.881 1.00 95.62 86 PRO A O 1
ATOM 666 N N . GLN A 1 87 ? 18.494 1.470 -13.329 1.00 93.62 87 GLN A N 1
ATOM 667 C CA . GLN A 1 87 ? 18.917 1.521 -11.914 1.00 93.62 87 GLN A CA 1
ATOM 668 C C . GLN A 1 87 ? 17.910 2.238 -10.992 1.00 93.62 87 GLN A C 1
ATOM 670 O O . GLN A 1 87 ? 17.626 1.791 -9.880 1.00 93.62 87 GLN A O 1
ATOM 675 N N . ASN A 1 88 ? 17.294 3.324 -11.464 1.00 93.81 88 ASN A N 1
ATOM 676 C CA . ASN A 1 88 ? 16.318 4.111 -10.707 1.00 93.81 88 ASN A CA 1
ATOM 677 C C . ASN A 1 88 ? 14.857 3.624 -10.852 1.00 93.81 88 ASN A C 1
ATOM 679 O O . ASN A 1 88 ? 13.941 4.349 -10.446 1.00 93.81 88 ASN A O 1
ATOM 683 N N . ARG A 1 89 ? 14.608 2.406 -11.370 1.00 94.56 89 ARG A N 1
ATOM 684 C CA . ARG A 1 89 ? 13.249 1.875 -11.632 1.00 94.56 89 ARG A CA 1
ATOM 685 C C . ARG A 1 89 ? 12.291 2.016 -10.454 1.00 94.56 89 ARG A C 1
ATOM 687 O O . ARG A 1 89 ? 11.108 2.250 -10.657 1.00 94.56 89 ARG A O 1
ATOM 694 N N . CYS A 1 90 ? 12.774 1.859 -9.219 1.00 93.38 90 CYS A N 1
ATOM 695 C CA . CYS A 1 90 ? 11.916 1.859 -8.036 1.00 93.38 90 CYS A CA 1
ATOM 696 C C . CYS A 1 90 ? 11.293 3.241 -7.797 1.00 93.38 90 CYS A C 1
ATOM 698 O O . CYS A 1 90 ? 10.132 3.311 -7.404 1.00 93.38 90 CYS A O 1
ATOM 700 N N . TYR A 1 91 ? 12.028 4.325 -8.072 1.00 95.25 91 TYR A N 1
ATOM 701 C CA . TYR A 1 91 ? 11.483 5.686 -8.035 1.00 95.25 91 TYR A CA 1
ATOM 702 C C . TYR A 1 91 ? 10.447 5.882 -9.144 1.00 95.25 91 TYR A C 1
ATOM 704 O O . TYR A 1 91 ? 9.317 6.266 -8.859 1.00 95.25 91 TYR A O 1
ATOM 712 N N . LEU A 1 92 ? 10.808 5.551 -10.388 1.00 95.94 92 LEU A N 1
ATOM 713 C CA . LEU A 1 92 ? 9.951 5.732 -11.566 1.00 95.94 92 LEU A CA 1
ATOM 714 C C . LEU A 1 92 ? 8.641 4.939 -11.444 1.00 95.94 92 LEU A C 1
ATOM 716 O O . LEU A 1 92 ? 7.555 5.495 -11.594 1.00 95.94 92 LEU A O 1
ATOM 720 N N . CYS A 1 93 ? 8.738 3.663 -11.062 1.00 95.06 93 CYS A N 1
ATOM 721 C CA . CYS A 1 93 ? 7.594 2.789 -10.821 1.00 95.06 93 CYS A CA 1
ATOM 722 C C . CYS A 1 93 ? 6.693 3.348 -9.716 1.00 95.06 93 CYS A C 1
ATOM 724 O O . CYS A 1 93 ? 5.491 3.496 -9.928 1.00 95.06 93 CYS A O 1
ATOM 726 N N . LYS A 1 94 ? 7.250 3.714 -8.550 1.00 95.12 94 LYS A N 1
ATOM 727 C CA . LYS A 1 94 ? 6.448 4.271 -7.451 1.00 95.12 94 LYS A CA 1
ATOM 728 C C . LYS A 1 94 ? 5.783 5.582 -7.852 1.00 95.12 94 LYS A C 1
ATOM 730 O O . LYS A 1 94 ? 4.601 5.736 -7.572 1.00 95.12 94 LYS A O 1
ATOM 735 N N . LYS A 1 95 ? 6.482 6.473 -8.555 1.00 96.31 95 LYS A N 1
ATOM 736 C CA . LYS A 1 95 ? 5.918 7.741 -9.029 1.00 96.31 95 LYS A CA 1
ATOM 737 C C . LYS A 1 95 ? 4.728 7.519 -9.963 1.00 96.31 95 LYS A C 1
ATOM 739 O O . LYS A 1 95 ? 3.675 8.114 -9.749 1.00 96.31 95 LYS A O 1
ATOM 744 N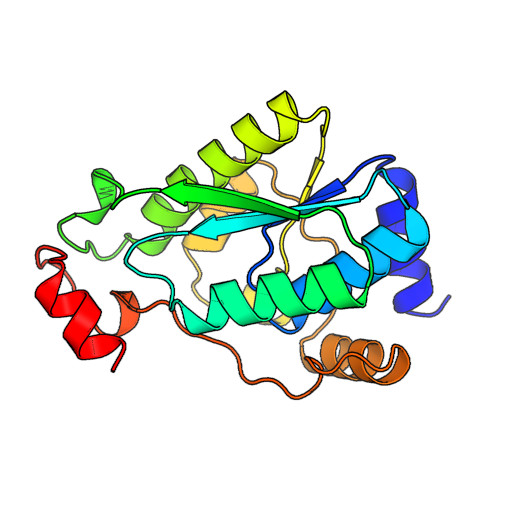 N . ALA A 1 96 ? 4.856 6.620 -10.938 1.00 95.81 96 ALA A N 1
ATOM 745 C CA . ALA A 1 96 ? 3.777 6.305 -11.872 1.00 95.81 96 ALA A CA 1
ATOM 746 C C . ALA A 1 96 ? 2.596 5.597 -11.183 1.00 95.81 96 ALA A C 1
ATOM 748 O O . ALA A 1 96 ? 1.442 5.993 -11.348 1.00 95.81 96 ALA A O 1
ATOM 749 N N . VAL A 1 97 ? 2.875 4.573 -10.369 1.00 95.62 97 VAL A N 1
ATOM 750 C CA . VAL A 1 97 ? 1.848 3.777 -9.680 1.00 95.62 97 VAL A CA 1
ATOM 751 C C . VAL A 1 97 ? 1.091 4.610 -8.645 1.00 95.62 97 VAL A C 1
ATOM 753 O O . VAL A 1 97 ? -0.137 4.572 -8.623 1.00 95.62 97 VAL A O 1
ATOM 756 N N . PHE A 1 98 ? 1.783 5.401 -7.819 1.00 96.69 98 PHE A N 1
ATOM 757 C CA . PHE A 1 98 ? 1.121 6.236 -6.814 1.00 96.69 98 PHE A CA 1
ATOM 758 C C . PHE A 1 98 ? 0.371 7.420 -7.424 1.00 96.69 98 PHE A C 1
ATOM 760 O O . PHE A 1 98 ? -0.692 7.763 -6.918 1.00 96.69 98 PHE A O 1
ATOM 767 N N . SER A 1 99 ? 0.834 7.980 -8.547 1.00 96.19 99 SER A N 1
ATOM 768 C CA . SER A 1 99 ? 0.044 8.967 -9.302 1.00 96.19 99 SER A CA 1
ATOM 769 C C . SER A 1 99 ? -1.306 8.389 -9.745 1.00 96.19 99 SER A C 1
ATOM 771 O O . SER A 1 99 ? -2.343 9.033 -9.591 1.00 96.19 99 SER A O 1
ATOM 773 N N . ARG A 1 100 ? -1.314 7.142 -10.238 1.00 96.25 100 ARG A N 1
ATOM 774 C CA . ARG A 1 100 ? -2.547 6.439 -10.632 1.00 96.25 100 ARG A CA 1
ATOM 775 C C . ARG A 1 100 ? -3.430 6.099 -9.431 1.00 96.25 100 ARG A C 1
ATOM 777 O O . ARG A 1 100 ? -4.639 6.291 -9.506 1.00 96.25 100 ARG A O 1
ATOM 784 N N . LEU A 1 101 ? -2.839 5.655 -8.318 1.00 96.75 101 LEU A N 1
ATOM 785 C CA . LEU A 1 101 ? -3.565 5.427 -7.061 1.00 96.75 101 LEU A CA 1
ATOM 786 C C . LEU A 1 101 ? -4.252 6.700 -6.561 1.00 96.75 101 LEU A C 1
ATOM 788 O O . LEU A 1 101 ? -5.410 6.638 -6.166 1.00 96.75 101 LEU A O 1
ATOM 792 N N . PHE A 1 102 ? -3.573 7.848 -6.611 1.00 95.81 102 PHE A N 1
ATOM 793 C CA . PHE A 1 102 ? -4.155 9.133 -6.225 1.00 95.81 102 PHE A CA 1
ATOM 794 C C . PHE A 1 102 ? -5.331 9.529 -7.111 1.00 95.81 102 PHE A C 1
ATOM 796 O O . PHE A 1 102 ? -6.382 9.910 -6.596 1.00 95.81 102 PHE A O 1
ATOM 803 N N . ALA A 1 103 ? -5.172 9.419 -8.433 1.00 96.19 103 ALA A N 1
ATOM 804 C CA . ALA A 1 103 ? -6.254 9.695 -9.372 1.00 96.19 103 ALA A CA 1
ATOM 805 C C . ALA A 1 103 ? -7.470 8.806 -9.074 1.00 96.19 103 ALA A C 1
ATOM 807 O O . ALA A 1 103 ? -8.581 9.313 -8.915 1.00 96.19 103 ALA A O 1
ATOM 808 N N . ARG A 1 104 ? -7.238 7.502 -8.876 1.00 97.44 104 ARG A N 1
ATOM 809 C CA . ARG A 1 104 ? -8.300 6.544 -8.568 1.00 97.44 104 ARG A CA 1
ATOM 810 C C . ARG A 1 104 ? -8.961 6.806 -7.215 1.00 97.44 104 ARG A C 1
ATOM 812 O O . ARG A 1 104 ? -10.181 6.762 -7.121 1.00 97.44 104 ARG A O 1
ATOM 819 N N . ALA A 1 105 ? -8.188 7.114 -6.175 1.00 97.31 105 ALA A N 1
ATOM 820 C CA . ALA A 1 105 ? -8.722 7.483 -4.865 1.00 97.31 105 ALA A CA 1
ATOM 821 C C . ALA A 1 105 ? -9.653 8.702 -4.975 1.00 97.31 105 ALA A C 1
ATOM 823 O O . ALA A 1 105 ? -10.771 8.675 -4.459 1.00 97.31 105 ALA A O 1
ATOM 824 N N . LYS A 1 106 ? -9.231 9.729 -5.723 1.00 96.75 106 LYS A N 1
ATOM 825 C CA . LYS A 1 106 ? -10.006 10.956 -5.934 1.00 96.75 106 LYS A CA 1
ATOM 826 C C . LYS A 1 106 ? -11.314 10.707 -6.685 1.00 96.75 106 LYS A C 1
ATOM 828 O O . LYS A 1 106 ? -12.344 11.235 -6.276 1.00 96.75 106 LYS A O 1
ATOM 833 N N . GLU A 1 107 ? -11.293 9.894 -7.742 1.00 97.56 107 GLU A N 1
ATOM 834 C CA . GLU A 1 107 ? -12.508 9.471 -8.463 1.00 97.56 107 GLU A CA 1
ATOM 835 C C . GLU A 1 107 ? -13.526 8.789 -7.542 1.00 97.56 107 GLU A C 1
ATOM 837 O O . GLU A 1 107 ? -14.731 8.930 -7.729 1.00 97.56 107 GLU A O 1
ATOM 842 N N . LEU A 1 108 ? -13.040 8.066 -6.532 1.00 97.50 108 LEU A N 1
ATOM 843 C CA . LEU A 1 108 ? -13.856 7.334 -5.568 1.00 97.50 108 LEU A CA 1
ATOM 844 C C . LEU A 1 108 ? -14.251 8.172 -4.341 1.00 97.50 108 LEU A C 1
ATOM 846 O O . LEU A 1 108 ? -14.849 7.631 -3.412 1.00 97.50 108 LEU A O 1
ATOM 850 N N . GLY A 1 109 ? -13.935 9.472 -4.335 1.00 97.56 109 GLY A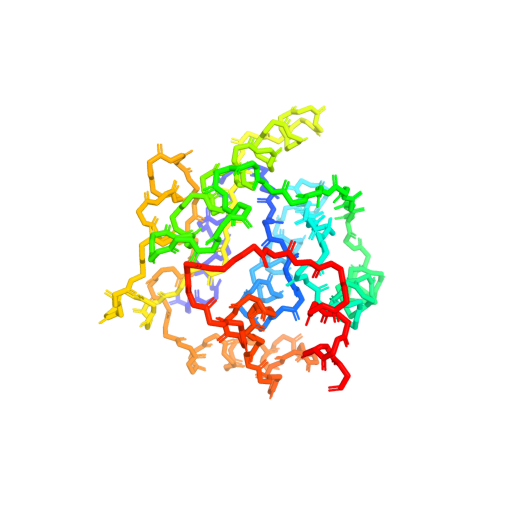 N 1
ATOM 851 C CA . GLY A 1 109 ? -14.307 10.412 -3.275 1.00 97.56 109 GLY A CA 1
ATOM 852 C C . GLY A 1 109 ? -13.320 10.507 -2.107 1.00 97.56 109 GLY A C 1
ATOM 853 O O . GLY A 1 109 ? -13.651 11.108 -1.088 1.00 97.56 109 GLY A O 1
ATOM 854 N N . PHE A 1 110 ? -12.114 9.948 -2.233 1.00 98.12 110 PHE A N 1
ATOM 855 C CA . PHE A 1 110 ? -11.086 9.989 -1.191 1.00 98.12 110 PHE A CA 1
ATOM 856 C C . PHE A 1 110 ? -10.075 11.105 -1.450 1.00 98.12 110 PHE A C 1
ATOM 858 O O . PHE A 1 110 ? -9.563 11.268 -2.558 1.00 98.12 110 PHE A O 1
ATOM 865 N N . THR A 1 111 ? -9.755 11.860 -0.403 1.00 96.56 111 THR A N 1
ATOM 866 C CA . THR A 1 111 ? -8.789 12.969 -0.455 1.00 96.56 111 THR A CA 1
ATOM 867 C C . THR A 1 111 ? -7.415 12.573 0.067 1.00 96.56 111 THR A C 1
ATOM 869 O O . THR A 1 111 ? -6.426 13.208 -0.290 1.00 96.56 111 THR A O 1
ATOM 872 N N . ASN A 1 112 ? -7.345 11.527 0.894 1.00 98.31 112 ASN A N 1
ATOM 873 C CA . ASN A 1 112 ? -6.107 11.057 1.503 1.00 98.31 112 ASN A CA 1
ATOM 874 C C . ASN A 1 112 ? -5.716 9.684 0.950 1.00 98.31 112 ASN A C 1
ATOM 876 O O . ASN A 1 112 ? -6.545 8.772 0.906 1.00 98.31 112 ASN A O 1
ATOM 880 N N . LEU A 1 113 ? -4.439 9.526 0.598 1.00 98.56 113 LEU A N 1
ATOM 881 C CA . LEU A 1 113 ? -3.830 8.247 0.238 1.00 98.56 113 LEU A CA 1
ATOM 882 C C . LEU A 1 113 ? -2.675 7.956 1.196 1.00 98.56 113 LEU A C 1
ATOM 884 O O . LEU A 1 113 ? -1.790 8.795 1.361 1.00 98.56 113 LEU A O 1
ATOM 888 N N . ALA A 1 114 ? -2.666 6.768 1.792 1.00 98.56 114 ALA A N 1
ATOM 889 C CA . ALA A 1 114 ? -1.584 6.300 2.648 1.00 98.56 114 ALA A CA 1
ATOM 890 C C . ALA A 1 114 ? -0.956 4.998 2.153 1.00 98.56 114 ALA A C 1
ATOM 892 O O . ALA A 1 114 ? -1.564 4.235 1.398 1.00 98.56 114 ALA A O 1
ATOM 893 N N . ASP A 1 115 ? 0.252 4.716 2.633 1.00 97.81 115 ASP A N 1
ATOM 894 C CA . ASP A 1 115 ? 0.887 3.414 2.480 1.00 97.81 115 ASP A CA 1
ATOM 895 C C . ASP A 1 115 ? 1.522 2.906 3.783 1.00 97.81 115 ASP A C 1
ATOM 897 O O . ASP A 1 115 ? 1.540 3.582 4.812 1.00 97.81 115 ASP A O 1
ATOM 901 N N . GLY A 1 116 ? 2.008 1.664 3.741 1.00 96.19 116 GLY A N 1
ATOM 902 C CA . GLY A 1 116 ? 2.565 0.963 4.897 1.00 96.19 116 GLY A CA 1
ATOM 903 C C . GLY A 1 116 ? 3.998 1.346 5.276 1.00 96.19 116 GLY A C 1
ATOM 904 O O . GLY A 1 116 ? 4.654 0.539 5.927 1.00 96.19 116 GLY A O 1
ATOM 905 N N . THR A 1 117 ? 4.513 2.510 4.859 1.00 96.12 117 THR A N 1
ATOM 906 C CA . THR A 1 117 ? 5.876 2.929 5.236 1.00 96.12 117 THR A CA 1
ATOM 907 C C . THR A 1 117 ? 6.017 3.004 6.749 1.00 96.12 117 THR A C 1
ATOM 909 O O . THR A 1 117 ? 5.225 3.669 7.422 1.00 96.12 117 THR A O 1
ATOM 912 N N . ASN A 1 118 ? 7.057 2.360 7.268 1.00 95.94 118 ASN A N 1
ATOM 913 C CA . ASN A 1 118 ? 7.361 2.288 8.688 1.00 95.94 118 ASN A CA 1
ATOM 914 C C . ASN A 1 118 ? 8.758 2.853 9.006 1.00 95.94 118 ASN A C 1
ATOM 916 O O . ASN A 1 118 ? 9.514 3.247 8.117 1.00 95.94 118 ASN A O 1
ATOM 920 N N . LYS A 1 119 ? 9.106 2.903 10.293 1.00 95.88 119 LYS A N 1
ATOM 921 C CA . LYS A 1 119 ? 10.354 3.502 10.784 1.00 95.88 119 LYS A CA 1
ATOM 922 C C . LYS A 1 119 ? 11.613 2.804 10.273 1.00 95.88 119 LYS A C 1
ATOM 924 O O . LYS A 1 119 ? 12.626 3.469 10.071 1.00 95.88 119 LYS A O 1
ATOM 929 N N . ASP A 1 120 ? 11.563 1.490 10.078 1.00 92.69 120 ASP A N 1
ATOM 930 C CA . ASP A 1 120 ? 12.730 0.710 9.657 1.00 92.69 120 ASP A CA 1
ATOM 931 C C . ASP A 1 120 ? 13.053 0.962 8.172 1.00 92.69 120 ASP A C 1
ATOM 933 O O . ASP A 1 120 ? 14.208 0.870 7.763 1.00 92.69 120 ASP A O 1
ATOM 937 N N . ASP A 1 121 ? 12.065 1.398 7.382 1.00 90.94 121 ASP A N 1
ATOM 938 C CA . ASP A 1 121 ? 12.249 1.751 5.972 1.00 90.94 121 ASP A CA 1
ATOM 939 C C . ASP A 1 121 ? 13.078 3.037 5.773 1.00 90.94 121 ASP A C 1
ATOM 941 O O . ASP A 1 121 ? 13.639 3.242 4.697 1.00 90.94 121 ASP A O 1
ATOM 945 N N . LEU A 1 122 ? 13.162 3.906 6.790 1.00 87.56 122 LEU A N 1
ATOM 946 C CA . LEU A 1 122 ? 13.852 5.202 6.717 1.00 87.56 122 LEU A CA 1
ATOM 947 C C . LEU A 1 122 ? 15.383 5.093 6.720 1.00 87.56 122 LEU A C 1
ATOM 949 O O . LEU A 1 122 ? 16.063 6.034 6.314 1.00 87.56 122 LEU A O 1
ATOM 953 N N . GLY A 1 123 ? 15.929 3.973 7.200 1.00 77.44 123 GLY A N 1
ATOM 954 C CA . GLY A 1 123 ? 17.375 3.731 7.255 1.00 77.44 123 GLY A CA 1
ATOM 955 C C . GLY A 1 123 ? 17.963 3.135 5.973 1.00 77.44 123 GLY A C 1
ATOM 956 O O . GLY A 1 123 ? 19.181 3.009 5.864 1.00 77.44 123 GLY A O 1
ATOM 957 N N . GLU A 1 124 ? 17.125 2.756 5.008 1.00 74.19 124 GLU A N 1
ATOM 958 C CA . GLU A 1 124 ? 17.539 2.081 3.778 1.00 74.19 124 GLU A CA 1
ATOM 959 C C . GLU A 1 124 ? 17.549 3.039 2.578 1.00 74.19 124 GLU A C 1
ATOM 961 O O . GLU A 1 124 ? 16.705 3.931 2.460 1.00 74.19 124 GLU A O 1
ATOM 966 N N . TYR A 1 125 ? 18.460 2.826 1.618 1.00 76.25 125 TYR A N 1
ATOM 967 C CA . TYR A 1 125 ? 18.398 3.533 0.336 1.00 76.25 125 TYR A CA 1
ATOM 968 C C . TYR A 1 125 ? 17.152 3.094 -0.445 1.00 76.25 125 TYR A C 1
ATOM 970 O O . TYR A 1 125 ? 17.148 2.090 -1.160 1.00 76.25 125 TYR A O 1
ATOM 978 N N . ARG A 1 126 ? 16.068 3.860 -0.297 1.00 80.31 126 ARG A N 1
ATOM 979 C CA . ARG A 1 126 ? 14.765 3.577 -0.902 1.00 80.31 126 ARG A CA 1
ATOM 980 C C . ARG A 1 126 ? 14.327 4.721 -1.808 1.00 80.31 126 ARG A C 1
ATOM 982 O O . ARG A 1 126 ? 13.523 5.560 -1.405 1.00 80.31 126 ARG A O 1
ATOM 989 N N . PRO A 1 127 ? 14.770 4.737 -3.077 1.00 84.31 127 PRO A N 1
ATOM 990 C CA . PRO A 1 127 ? 14.383 5.776 -4.033 1.00 84.31 127 PRO A CA 1
ATOM 991 C C . PRO A 1 127 ? 12.857 5.841 -4.249 1.00 84.31 127 PRO A C 1
ATOM 993 O O . PRO A 1 127 ? 12.316 6.894 -4.564 1.00 84.31 127 PRO A O 1
ATOM 996 N N . GLY A 1 128 ? 12.131 4.747 -3.990 1.00 87.94 128 GLY A N 1
ATOM 997 C CA . GLY A 1 128 ? 10.667 4.732 -3.989 1.00 87.94 128 GLY A CA 1
ATOM 998 C C . GLY A 1 128 ? 9.996 5.533 -2.860 1.00 87.94 128 GLY A C 1
ATOM 999 O O . GLY A 1 128 ? 8.843 5.921 -3.026 1.00 87.94 128 GLY A O 1
ATOM 1000 N N . LEU A 1 129 ? 10.674 5.792 -1.731 1.00 90.19 129 LEU A N 1
ATOM 1001 C CA . LEU A 1 129 ? 10.146 6.655 -0.662 1.00 90.19 129 LEU A CA 1
ATOM 1002 C C . LEU A 1 129 ? 10.066 8.107 -1.122 1.00 90.19 129 LEU A C 1
ATOM 1004 O O . LEU A 1 129 ? 9.015 8.724 -0.986 1.00 90.19 129 LEU A O 1
ATOM 1008 N N . LYS A 1 130 ? 11.126 8.596 -1.775 1.00 91.88 130 LYS A N 1
ATOM 1009 C CA . LYS A 1 130 ? 11.175 9.950 -2.335 1.00 91.88 130 LYS A CA 1
ATOM 1010 C C . LYS A 1 130 ? 10.002 10.225 -3.283 1.00 91.88 130 LYS A C 1
ATOM 1012 O O . LYS A 1 130 ? 9.365 11.264 -3.195 1.00 91.88 130 LYS A O 1
ATOM 1017 N N . ALA A 1 131 ? 9.671 9.266 -4.152 1.00 94.44 131 ALA A N 1
ATOM 1018 C CA . ALA A 1 131 ? 8.533 9.397 -5.066 1.00 94.44 131 ALA A CA 1
ATOM 1019 C C . ALA A 1 131 ? 7.191 9.561 -4.332 1.00 94.44 131 ALA A C 1
ATOM 1021 O O . ALA A 1 131 ? 6.336 10.321 -4.772 1.00 94.44 131 ALA A O 1
ATOM 1022 N N . LYS A 1 132 ? 6.994 8.837 -3.225 1.00 94.88 132 LYS A N 1
ATOM 1023 C CA . LYS A 1 132 ? 5.770 8.913 -2.417 1.00 94.88 132 LYS A CA 1
ATOM 1024 C C . LYS A 1 132 ? 5.671 10.232 -1.654 1.00 94.88 132 LYS A C 1
ATOM 1026 O O . LYS A 1 132 ? 4.593 10.815 -1.610 1.00 94.88 132 LYS A O 1
ATOM 1031 N N . GLU A 1 133 ? 6.787 10.705 -1.107 1.00 93.31 133 GLU A N 1
ATOM 1032 C CA . GLU A 1 133 ? 6.879 12.000 -0.428 1.00 93.31 133 GLU A CA 1
ATOM 1033 C C . GLU A 1 133 ? 6.550 13.158 -1.383 1.00 93.31 133 GLU A C 1
ATOM 1035 O O . GLU A 1 133 ? 5.691 13.977 -1.072 1.00 93.31 133 GLU A O 1
ATOM 1040 N N . GLU A 1 134 ? 7.140 13.169 -2.586 1.00 95.31 134 GLU A N 1
ATOM 1041 C CA . GLU A 1 134 ? 6.855 14.169 -3.631 1.00 95.31 134 GLU A CA 1
ATOM 1042 C C . GLU A 1 134 ? 5.373 14.202 -4.046 1.00 95.31 134 GLU A C 1
ATOM 1044 O O . GLU A 1 134 ? 4.870 15.243 -4.465 1.00 95.31 134 GLU A O 1
ATOM 1049 N N . LEU A 1 135 ? 4.673 13.068 -3.938 1.00 95.62 135 LEU A N 1
ATOM 1050 C CA . LEU A 1 135 ? 3.249 12.940 -4.253 1.00 95.62 135 LEU A CA 1
ATOM 1051 C C . LEU A 1 135 ? 2.331 13.230 -3.054 1.00 95.62 135 LEU A C 1
ATOM 1053 O O . LEU A 1 135 ? 1.115 13.234 -3.220 1.00 95.62 135 LEU A O 1
ATOM 1057 N N . GLY A 1 136 ? 2.878 13.456 -1.857 1.00 96.38 136 GLY A N 1
ATOM 1058 C CA . GLY A 1 136 ? 2.093 13.694 -0.644 1.00 96.38 136 GLY A CA 1
ATOM 1059 C C . GLY A 1 136 ? 1.397 12.446 -0.090 1.00 96.38 136 GLY A C 1
ATOM 1060 O O . GLY A 1 136 ? 0.357 12.559 0.558 1.00 96.38 136 GLY A O 1
ATOM 1061 N N . VAL A 1 137 ? 1.933 11.247 -0.347 1.00 97.56 137 VAL A N 1
ATOM 1062 C CA . VAL A 1 137 ? 1.414 10.000 0.239 1.00 97.56 137 VAL A CA 1
ATOM 1063 C C . VAL A 1 137 ? 1.669 9.998 1.743 1.00 97.56 137 VAL A C 1
ATOM 1065 O O . VAL A 1 137 ? 2.801 10.164 2.198 1.00 97.56 137 VAL A O 1
ATOM 1068 N N . LEU A 1 138 ? 0.626 9.748 2.526 1.00 98.25 138 LEU A N 1
ATOM 1069 C CA . LEU A 1 138 ? 0.724 9.683 3.978 1.00 98.25 138 LEU A CA 1
ATOM 1070 C C . LEU A 1 138 ? 1.384 8.373 4.429 1.00 98.25 138 LEU A C 1
ATOM 1072 O O . LEU A 1 138 ? 1.173 7.309 3.850 1.00 98.25 138 LEU A O 1
ATOM 1076 N N . SER A 1 139 ? 2.144 8.430 5.521 1.00 97.56 139 SER A N 1
ATOM 1077 C CA . SER A 1 139 ? 2.769 7.254 6.145 1.00 97.56 139 SER A CA 1
ATOM 1078 C C . SER A 1 139 ? 2.390 7.168 7.628 1.00 97.56 139 SER A C 1
ATOM 1080 O O . SER A 1 139 ? 3.198 7.508 8.489 1.00 97.56 139 SER A O 1
ATOM 1082 N N . PRO A 1 140 ? 1.162 6.741 7.983 1.00 98.19 140 PRO A N 1
ATOM 1083 C CA . PRO A 1 140 ? 0.719 6.721 9.382 1.00 98.19 140 PRO A CA 1
ATOM 1084 C C . PRO A 1 140 ? 1.558 5.812 10.295 1.00 98.19 140 PRO A C 1
ATOM 1086 O O . PRO A 1 140 ? 1.607 6.023 11.503 1.00 98.19 140 PRO A O 1
ATOM 1089 N N . LEU A 1 141 ? 2.249 4.816 9.728 1.00 98.25 141 LEU A N 1
ATOM 1090 C CA . LEU A 1 141 ? 3.108 3.888 10.471 1.00 98.25 141 LEU A CA 1
ATOM 1091 C C . LEU A 1 141 ? 4.562 4.375 10.614 1.00 98.25 141 LEU A C 1
ATOM 1093 O O . LEU A 1 141 ? 5.381 3.655 11.178 1.00 98.25 141 LEU A O 1
ATOM 1097 N N . ILE A 1 142 ? 4.899 5.590 10.160 1.00 96.56 142 ILE A N 1
ATOM 1098 C CA . ILE A 1 142 ? 6.285 6.092 10.068 1.00 96.56 142 ILE A CA 1
ATOM 1099 C C . ILE A 1 142 ? 7.053 6.087 11.398 1.00 96.56 142 ILE A C 1
ATOM 1101 O O . ILE A 1 142 ? 8.278 6.002 11.420 1.00 96.56 142 ILE A O 1
ATOM 1105 N N . ASN A 1 143 ? 6.336 6.158 12.522 1.00 9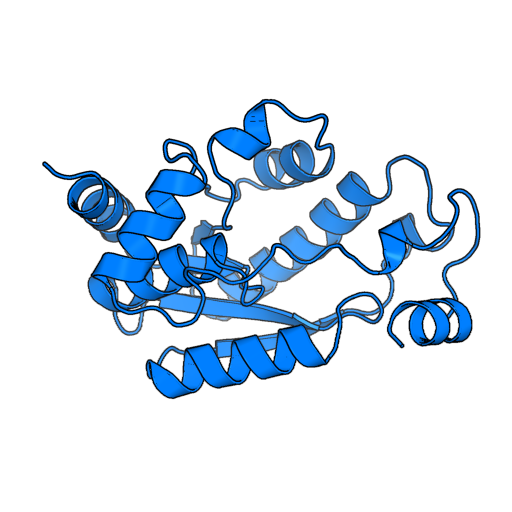5.69 143 ASN A N 1
ATOM 1106 C CA . ASN A 1 143 ? 6.915 6.158 13.866 1.00 95.69 143 ASN A CA 1
ATOM 1107 C C . ASN A 1 143 ? 6.996 4.765 14.506 1.00 95.69 143 ASN A C 1
ATOM 1109 O O . ASN A 1 143 ? 7.539 4.645 15.605 1.00 95.69 143 ASN A O 1
ATOM 1113 N N . LEU A 1 144 ? 6.480 3.731 13.838 1.00 97.56 144 LEU A N 1
ATOM 1114 C CA . LEU A 1 144 ? 6.478 2.352 14.316 1.00 97.56 144 LEU A CA 1
ATOM 1115 C C . LEU A 1 144 ? 7.577 1.544 13.636 1.00 97.56 144 LEU A C 1
ATOM 1117 O O . LEU A 1 144 ? 7.761 1.620 12.424 1.00 97.56 144 LEU A O 1
ATOM 1121 N N . ARG A 1 145 ? 8.290 0.737 14.412 1.00 96.38 145 ARG A N 1
ATOM 1122 C CA . ARG A 1 145 ? 9.207 -0.284 13.899 1.00 96.38 145 ARG A CA 1
ATOM 1123 C C . ARG A 1 145 ? 8.438 -1.525 13.467 1.00 96.38 145 ARG A C 1
ATOM 1125 O O . ARG A 1 145 ? 7.326 -1.786 13.929 1.00 96.38 145 ARG A O 1
ATOM 1132 N N . LYS A 1 146 ? 9.064 -2.353 12.633 1.00 94.81 146 LYS A N 1
ATOM 1133 C CA . LYS A 1 146 ? 8.454 -3.570 12.093 1.00 94.81 146 LYS A CA 1
ATOM 1134 C C . LYS A 1 146 ? 7.999 -4.535 13.183 1.00 94.81 146 LYS A C 1
ATOM 1136 O O . LYS A 1 146 ? 6.931 -5.130 13.063 1.00 94.81 146 LYS A O 1
ATOM 1141 N N . PHE A 1 147 ? 8.785 -4.692 14.250 1.00 96.12 147 PHE A N 1
ATOM 1142 C CA . PHE A 1 147 ? 8.409 -5.584 15.350 1.00 96.12 147 PHE A CA 1
ATOM 1143 C C . PHE A 1 147 ? 7.147 -5.092 16.075 1.00 96.12 147 PHE A C 1
ATOM 1145 O O . PHE A 1 147 ? 6.275 -5.900 16.370 1.00 96.12 147 PHE A O 1
ATOM 1152 N N . GLU A 1 148 ? 6.997 -3.776 16.256 1.00 97.62 148 GLU A N 1
ATOM 1153 C CA . GLU A 1 148 ? 5.829 -3.159 16.899 1.00 97.62 148 GLU A CA 1
ATOM 1154 C C . GLU A 1 148 ? 4.582 -3.343 16.028 1.00 97.62 148 GLU A C 1
ATOM 1156 O O . GLU A 1 148 ? 3.508 -3.661 16.526 1.00 97.62 148 GLU A O 1
ATOM 1161 N N . ILE A 1 149 ? 4.727 -3.217 14.704 1.00 97.88 149 ILE A N 1
ATOM 1162 C CA . ILE A 1 149 ? 3.652 -3.507 13.745 1.00 97.88 149 ILE A CA 1
ATOM 1163 C C . ILE A 1 149 ? 3.198 -4.967 13.858 1.00 97.88 149 ILE A C 1
ATOM 1165 O O . ILE A 1 149 ? 1.996 -5.238 13.832 1.00 97.88 149 ILE A O 1
ATOM 1169 N N . ARG A 1 150 ? 4.133 -5.917 13.998 1.00 97.44 150 ARG A N 1
ATOM 1170 C CA . ARG A 1 150 ? 3.793 -7.335 14.192 1.00 97.44 150 ARG A CA 1
ATOM 1171 C C . ARG A 1 150 ? 3.092 -7.569 15.529 1.00 97.44 150 ARG A C 1
ATOM 1173 O O . ARG A 1 150 ? 2.099 -8.284 15.546 1.00 97.44 150 ARG A O 1
ATOM 1180 N N . GLU A 1 151 ? 3.553 -6.954 16.617 1.00 97.75 151 GLU A N 1
ATOM 1181 C CA . GLU A 1 151 ? 2.891 -7.030 17.930 1.00 97.75 151 GLU A CA 1
ATOM 1182 C C . GLU A 1 151 ? 1.448 -6.524 17.860 1.00 97.75 151 GLU A C 1
ATOM 1184 O O . GLU A 1 151 ? 0.529 -7.278 18.172 1.00 97.75 151 GLU A O 1
ATOM 1189 N N . LEU A 1 152 ? 1.233 -5.320 17.320 1.00 98.00 152 LEU A N 1
ATOM 1190 C CA . LEU A 1 152 ? -0.108 -4.762 17.121 1.00 98.00 152 LEU A CA 1
ATOM 1191 C C . LEU A 1 152 ? -0.971 -5.633 16.196 1.00 98.00 152 LEU A C 1
ATOM 1193 O O . LEU A 1 152 ? -2.171 -5.785 16.412 1.00 98.00 152 LEU A O 1
ATOM 1197 N N . SER A 1 153 ? -0.369 -6.239 15.171 1.00 97.81 153 SER A N 1
ATOM 1198 C CA . SER A 1 153 ? -1.074 -7.175 14.290 1.00 97.81 153 SER A CA 1
ATOM 1199 C C . SER A 1 153 ? -1.535 -8.426 15.042 1.00 97.81 153 SER A C 1
ATOM 1201 O O . SER A 1 153 ? -2.646 -8.890 14.799 1.00 97.81 153 SER A O 1
ATOM 1203 N N . ARG A 1 154 ? -0.728 -8.958 15.973 1.00 97.62 154 ARG A N 1
ATOM 1204 C CA . ARG A 1 154 ? -1.122 -10.095 16.825 1.00 97.62 154 ARG A CA 1
ATOM 1205 C C . ARG A 1 154 ? -2.199 -9.704 17.831 1.00 97.62 154 ARG A C 1
ATOM 1207 O O . ARG A 1 154 ? -3.148 -10.458 17.994 1.00 97.62 154 ARG A O 1
ATOM 1214 N N . GLU A 1 155 ? -2.104 -8.521 18.439 1.00 96.50 155 GLU A N 1
ATOM 1215 C CA . GLU A 1 155 ? -3.149 -7.986 19.329 1.00 96.50 155 GLU A CA 1
ATOM 1216 C C . GLU A 1 155 ? -4.517 -7.902 18.629 1.00 96.50 155 GLU A C 1
ATOM 1218 O O . GLU A 1 155 ? -5.553 -8.146 19.244 1.00 96.50 155 GLU A O 1
ATOM 1223 N N . LEU A 1 156 ? -4.522 -7.603 17.325 1.00 96.38 156 LEU A N 1
ATOM 1224 C CA . LEU A 1 156 ? -5.722 -7.554 16.484 1.00 96.38 156 LEU A CA 1
ATOM 1225 C C . LEU A 1 156 ? -6.066 -8.892 15.804 1.00 96.38 156 LEU A C 1
ATOM 1227 O O . LEU A 1 156 ? -6.986 -8.934 14.985 1.00 96.38 156 LEU A O 1
ATOM 1231 N N . ASN A 1 157 ? -5.357 -9.976 16.133 1.00 96.06 157 ASN A N 1
ATOM 1232 C CA . ASN A 1 157 ? -5.518 -11.311 15.545 1.00 96.06 157 ASN A CA 1
ATOM 1233 C C . ASN A 1 157 ? -5.446 -11.322 14.005 1.00 96.06 157 ASN A C 1
ATOM 1235 O O . ASN A 1 157 ? -6.199 -12.032 13.336 1.00 96.06 157 ASN A O 1
ATOM 1239 N N . LEU A 1 158 ? -4.553 -10.519 13.420 1.00 96.56 158 LEU A N 1
ATOM 1240 C CA . LEU A 1 158 ? -4.340 -10.498 11.974 1.00 96.56 158 LEU A CA 1
ATOM 1241 C C . LEU A 1 158 ? -3.497 -11.699 11.541 1.00 96.56 158 LEU A C 1
ATOM 1243 O O . LEU A 1 158 ? -2.346 -11.838 11.956 1.00 96.56 158 LEU A O 1
ATOM 1247 N N . ALA A 1 159 ? -4.014 -12.502 10.608 1.00 92.00 159 ALA A N 1
ATOM 1248 C CA . ALA A 1 159 ? -3.282 -13.633 10.020 1.00 92.00 159 ALA A CA 1
ATOM 1249 C C . ALA A 1 159 ? -1.965 -13.213 9.330 1.00 92.00 159 ALA A C 1
ATOM 1251 O O . ALA A 1 159 ? -1.050 -14.013 9.151 1.00 92.00 159 ALA A O 1
ATOM 1252 N N . THR A 1 160 ? -1.835 -11.935 8.970 1.00 94.38 160 THR A N 1
ATOM 1253 C CA . THR A 1 160 ? -0.636 -11.370 8.344 1.00 94.38 160 THR A CA 1
ATOM 1254 C C . THR A 1 160 ? 0.493 -11.062 9.329 1.00 94.38 160 THR A C 1
ATOM 1256 O O . THR A 1 160 ? 1.576 -10.685 8.885 1.00 94.38 160 THR A O 1
ATOM 1259 N N . ALA A 1 161 ? 0.278 -11.193 10.645 1.00 94.12 161 ALA A N 1
ATOM 1260 C CA . ALA A 1 161 ? 1.226 -10.757 11.673 1.00 94.12 161 ALA A CA 1
ATOM 1261 C C . ALA A 1 161 ? 2.610 -11.411 11.563 1.00 94.12 161 ALA A C 1
ATOM 1263 O O . ALA A 1 161 ? 3.614 -10.752 11.832 1.00 94.12 161 ALA A O 1
ATOM 1264 N N . ASP A 1 162 ? 2.677 -12.664 11.109 1.00 89.38 162 ASP A N 1
ATOM 1265 C CA . ASP A 1 162 ? 3.921 -13.430 10.939 1.00 89.38 162 ASP A CA 1
ATOM 1266 C C . ASP A 1 162 ? 4.299 -13.642 9.467 1.00 89.38 162 ASP A C 1
ATOM 1268 O O . ASP A 1 162 ? 5.295 -14.285 9.144 1.00 89.38 162 ASP A O 1
ATOM 1272 N N . LYS A 1 163 ? 3.556 -13.015 8.549 1.00 88.31 163 LYS A N 1
ATOM 1273 C CA . LYS A 1 163 ? 3.819 -13.106 7.114 1.00 88.31 163 LYS A CA 1
ATOM 1274 C C . LYS A 1 163 ? 5.191 -12.501 6.771 1.00 88.31 163 LYS A C 1
ATOM 1276 O O . LYS A 1 163 ? 5.529 -11.423 7.294 1.00 88.31 163 LYS A O 1
ATOM 1281 N N . PRO A 1 164 ? 6.007 -13.156 5.926 1.00 85.88 164 PRO A N 1
ATOM 1282 C CA . PRO A 1 164 ? 7.245 -12.569 5.429 1.00 85.88 164 PRO A CA 1
ATOM 1283 C C . PRO A 1 164 ? 6.952 -11.386 4.496 1.00 85.88 164 PRO A C 1
ATOM 1285 O O . PRO A 1 164 ? 5.860 -11.259 3.944 1.00 85.88 164 PRO A O 1
ATOM 1288 N N . SER A 1 165 ? 7.930 -10.495 4.334 1.00 82.12 165 SER A N 1
ATOM 1289 C CA . SER A 1 165 ? 7.826 -9.409 3.356 1.00 82.12 165 SER A CA 1
ATOM 1290 C C . SER A 1 165 ? 7.990 -9.964 1.943 1.00 82.12 165 SER A C 1
ATOM 1292 O O . SER A 1 165 ? 8.925 -10.721 1.684 1.00 82.12 165 SER A O 1
ATOM 1294 N N . TYR A 1 166 ? 7.122 -9.544 1.026 1.00 80.69 166 TYR A N 1
ATOM 1295 C CA . TYR A 1 166 ? 7.296 -9.815 -0.395 1.00 80.69 166 TYR A CA 1
ATOM 1296 C C . TYR A 1 166 ? 8.291 -8.848 -1.033 1.00 80.69 166 TYR A C 1
ATOM 1298 O O . TYR A 1 166 ? 8.430 -7.695 -0.615 1.00 80.69 166 TYR A O 1
ATOM 1306 N N . ALA A 1 167 ? 8.972 -9.332 -2.067 1.00 84.56 167 ALA A N 1
ATOM 1307 C CA . ALA A 1 167 ? 9.829 -8.533 -2.927 1.00 84.56 167 ALA A CA 1
ATOM 1308 C C . ALA A 1 167 ? 9.232 -8.512 -4.336 1.00 84.56 167 ALA A C 1
ATOM 1310 O O . ALA A 1 167 ? 8.836 -9.552 -4.858 1.00 84.56 167 ALA A O 1
ATOM 1311 N N . CYS A 1 168 ? 9.199 -7.326 -4.945 1.00 89.19 168 CYS A N 1
ATOM 1312 C CA . CYS A 1 168 ? 8.736 -7.129 -6.318 1.00 89.19 168 CYS A CA 1
ATOM 1313 C C . CYS A 1 168 ? 9.483 -8.058 -7.288 1.00 89.19 168 CYS A C 1
ATOM 1315 O O . CYS A 1 168 ? 10.707 -8.157 -7.212 1.00 89.19 168 CYS A O 1
ATOM 1317 N N . LEU A 1 169 ? 8.780 -8.671 -8.245 1.00 91.94 169 LEU A N 1
ATOM 1318 C CA . LEU A 1 169 ? 9.387 -9.612 -9.197 1.00 91.94 169 LEU A CA 1
ATOM 1319 C C . LEU A 1 169 ? 10.542 -8.981 -9.997 1.00 91.94 169 LEU A C 1
ATOM 1321 O O . LEU A 1 169 ? 11.522 -9.654 -10.308 1.00 91.94 169 LEU A O 1
ATOM 1325 N N . LEU A 1 170 ? 10.506 -7.663 -10.230 1.00 92.19 170 LEU A N 1
ATOM 1326 C CA . LEU A 1 170 ? 11.585 -6.936 -10.914 1.00 92.19 170 LEU A CA 1
ATOM 1327 C C . LEU A 1 170 ? 12.928 -6.982 -10.180 1.00 92.19 170 LEU A C 1
ATOM 1329 O O . LEU A 1 170 ? 13.962 -6.781 -10.812 1.00 92.19 170 LEU A O 1
ATOM 1333 N N . THR A 1 171 ? 12.954 -7.236 -8.867 1.00 90.38 171 THR A N 1
ATOM 1334 C CA . THR A 1 171 ? 14.225 -7.376 -8.136 1.00 90.38 171 THR A CA 1
ATOM 1335 C C . THR A 1 171 ? 14.953 -8.670 -8.474 1.00 90.38 171 THR A C 1
ATOM 1337 O O . THR A 1 171 ? 16.138 -8.782 -8.181 1.00 90.38 171 THR A O 1
ATOM 1340 N N . ARG A 1 172 ? 14.257 -9.633 -9.089 1.00 92.94 172 ARG A N 1
ATOM 1341 C CA . ARG A 1 172 ? 14.816 -10.901 -9.573 1.00 92.94 172 ARG A CA 1
ATOM 1342 C C . ARG A 1 172 ? 15.357 -10.783 -11.005 1.00 92.94 172 ARG A C 1
ATOM 1344 O O . ARG A 1 172 ? 15.994 -11.710 -11.490 1.00 92.94 172 ARG A O 1
ATOM 1351 N N . LEU A 1 173 ? 15.125 -9.649 -11.674 1.00 91.62 173 LEU A N 1
ATOM 1352 C CA . LEU A 1 173 ? 15.595 -9.382 -13.032 1.00 91.62 173 LEU A CA 1
ATOM 1353 C C . LEU A 1 173 ? 16.841 -8.479 -13.023 1.00 91.62 173 LEU A C 1
ATOM 1355 O O . LEU A 1 173 ? 16.902 -7.516 -12.249 1.00 91.62 173 LEU A O 1
ATOM 1359 N N . PRO A 1 174 ? 17.823 -8.734 -13.907 1.00 92.12 174 PRO A N 1
ATOM 1360 C CA . PRO A 1 174 ? 18.997 -7.878 -14.043 1.00 92.12 174 PRO A CA 1
ATOM 1361 C C . PRO A 1 174 ? 18.602 -6.489 -14.551 1.00 92.12 174 PRO A C 1
ATOM 1363 O O . PRO A 1 174 ? 17.721 -6.357 -15.403 1.00 92.12 174 PRO A O 1
ATOM 1366 N N . HIS A 1 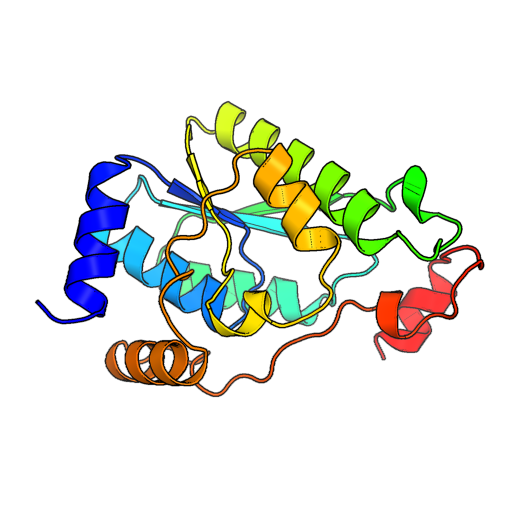175 ? 19.272 -5.459 -14.038 1.00 94.44 175 HIS A N 1
ATOM 1367 C CA . HIS A 1 175 ? 19.113 -4.085 -14.513 1.00 94.44 175 HIS A CA 1
ATOM 1368 C C . HIS A 1 175 ? 19.532 -3.921 -15.981 1.00 94.44 175 HIS A C 1
ATOM 1370 O O . HIS A 1 175 ? 20.289 -4.739 -16.508 1.00 94.44 175 HIS A O 1
ATOM 1376 N N . GLU A 1 176 ? 19.063 -2.832 -16.599 1.00 95.31 176 GLU A N 1
ATOM 1377 C CA . GLU A 1 176 ? 19.390 -2.436 -17.980 1.00 95.31 176 GLU A CA 1
ATOM 1378 C C . GLU A 1 176 ? 19.005 -3.499 -19.024 1.00 95.31 176 GLU A C 1
ATOM 1380 O O . GLU A 1 176 ? 19.670 -3.687 -20.044 1.00 95.31 176 GLU A O 1
ATOM 1385 N N . LYS A 1 177 ? 17.920 -4.228 -18.747 1.00 93.38 177 LYS A N 1
ATOM 1386 C CA . LYS A 1 177 ? 17.310 -5.194 -19.660 1.00 93.38 177 LYS A CA 1
ATOM 1387 C C . LYS A 1 177 ? 15.821 -4.939 -19.773 1.00 93.38 177 LYS A C 1
ATOM 1389 O O . LYS A 1 177 ? 15.171 -4.551 -18.804 1.00 93.38 177 LYS A O 1
ATOM 1394 N N . GLU A 1 178 ? 15.288 -5.204 -20.956 1.00 94.31 178 GLU A N 1
ATOM 1395 C CA . GLU A 1 178 ? 13.854 -5.120 -21.188 1.00 94.31 178 GLU A CA 1
ATOM 1396 C C . GLU A 1 178 ? 13.087 -6.103 -20.291 1.00 94.31 178 GLU A C 1
ATOM 1398 O O . GLU A 1 178 ? 13.459 -7.272 -20.152 1.00 94.31 178 GLU A O 1
ATOM 1403 N N . ILE A 1 179 ? 12.016 -5.615 -19.670 1.00 93.81 179 ILE A N 1
ATOM 1404 C CA . ILE A 1 179 ? 11.089 -6.425 -18.884 1.00 93.81 179 ILE A CA 1
ATOM 1405 C C . ILE A 1 179 ? 10.147 -7.135 -19.858 1.00 93.81 179 ILE A C 1
ATOM 1407 O O . ILE A 1 179 ? 9.269 -6.505 -20.447 1.00 93.81 179 ILE A O 1
ATOM 1411 N N . SER A 1 180 ? 10.300 -8.450 -19.995 1.00 91.69 180 SER A N 1
ATOM 1412 C CA . SER A 1 180 ? 9.417 -9.292 -20.803 1.00 91.69 180 SER A CA 1
ATOM 1413 C C . SER A 1 180 ? 8.446 -10.098 -19.937 1.00 91.69 180 SER A C 1
ATOM 1415 O O . SER A 1 180 ? 8.734 -10.410 -18.780 1.00 91.69 180 SER A O 1
ATOM 1417 N N . ALA A 1 181 ? 7.299 -10.471 -20.512 1.00 88.75 181 ALA A N 1
ATOM 1418 C CA . ALA A 1 181 ? 6.329 -11.348 -19.853 1.00 88.75 181 ALA A CA 1
ATOM 1419 C C . ALA A 1 181 ? 6.947 -12.711 -19.496 1.00 88.75 181 ALA A C 1
ATOM 1421 O O . ALA A 1 181 ? 6.789 -13.177 -18.372 1.00 88.75 181 ALA A O 1
ATOM 1422 N N . ASP A 1 182 ? 7.728 -13.301 -20.406 1.00 88.38 182 ASP A N 1
ATOM 1423 C CA . ASP A 1 182 ? 8.421 -14.572 -20.161 1.00 88.38 182 ASP A CA 1
ATOM 1424 C C . ASP A 1 182 ? 9.407 -14.474 -18.992 1.00 88.38 182 ASP A C 1
ATOM 1426 O O . ASP A 1 182 ? 9.479 -15.373 -18.155 1.00 88.38 182 ASP A O 1
ATOM 1430 N N . GLY A 1 183 ? 10.139 -13.357 -18.897 1.00 88.94 183 GLY A N 1
ATOM 1431 C CA . GLY A 1 183 ? 11.057 -13.105 -17.790 1.00 88.94 183 GLY A CA 1
ATOM 1432 C C . GLY A 1 183 ? 10.334 -12.987 -16.449 1.00 88.94 183 GLY A C 1
ATOM 1433 O O . GLY A 1 183 ? 10.822 -13.511 -15.453 1.00 88.94 183 GLY A O 1
ATOM 1434 N N . LEU A 1 184 ? 9.166 -12.337 -16.426 1.00 90.06 184 LEU A N 1
ATOM 1435 C CA . LEU A 1 184 ? 8.330 -12.212 -15.229 1.00 90.06 184 LEU A CA 1
ATOM 1436 C C . LEU A 1 184 ? 7.744 -13.560 -14.795 1.00 90.06 184 LEU A C 1
ATOM 1438 O O . LEU A 1 184 ? 7.867 -13.914 -13.626 1.00 90.06 184 LEU A O 1
ATOM 1442 N N . ASN A 1 185 ? 7.204 -14.336 -15.737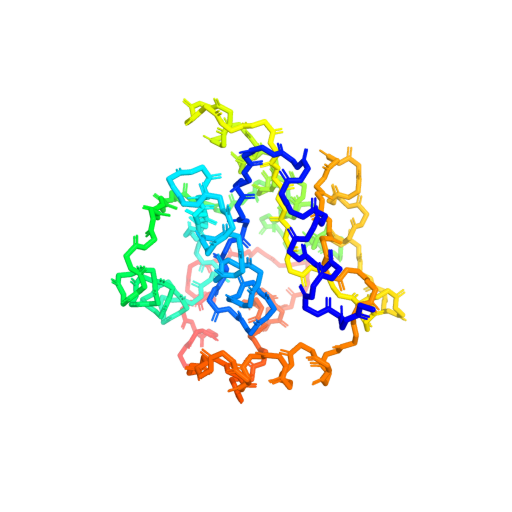 1.00 87.06 185 ASN A N 1
ATOM 1443 C CA . ASN A 1 185 ? 6.651 -15.665 -15.469 1.00 87.06 185 ASN A CA 1
ATOM 1444 C C . ASN A 1 185 ? 7.713 -16.617 -14.899 1.00 87.06 185 ASN A C 1
ATOM 1446 O O . ASN A 1 185 ? 7.440 -17.363 -13.962 1.00 87.06 185 ASN A O 1
ATOM 1450 N N . LEU A 1 186 ? 8.940 -16.566 -15.432 1.00 88.81 186 LEU A N 1
ATOM 1451 C CA . LEU A 1 186 ? 10.049 -17.397 -14.958 1.00 88.81 186 LEU A CA 1
ATOM 1452 C C . LEU A 1 186 ? 10.419 -17.100 -13.502 1.00 88.81 186 LEU A C 1
ATOM 1454 O O . LEU A 1 186 ? 10.771 -18.015 -12.765 1.00 88.81 186 LEU A O 1
ATOM 1458 N N . VAL A 1 187 ? 10.389 -15.826 -13.102 1.00 88.31 187 VAL A N 1
ATOM 1459 C CA . VAL A 1 187 ? 10.781 -15.426 -11.747 1.00 88.31 187 VAL A CA 1
ATOM 1460 C C . VAL A 1 187 ? 9.623 -15.425 -10.759 1.00 88.31 187 VAL A C 1
ATOM 1462 O O . VAL A 1 187 ? 9.887 -15.242 -9.576 1.00 88.31 187 VAL A O 1
ATOM 1465 N N . GLU A 1 188 ? 8.374 -15.573 -11.200 1.00 84.81 188 GLU A N 1
ATOM 1466 C CA . GLU A 1 188 ? 7.220 -15.766 -10.313 1.00 84.81 188 GLU A CA 1
ATOM 1467 C C . GLU A 1 188 ? 7.109 -17.213 -9.807 1.00 84.81 188 GLU A C 1
ATOM 1469 O O . GLU A 1 188 ? 6.697 -17.405 -8.661 1.00 84.81 188 GLU A O 1
ATOM 1474 N N . ALA A 1 189 ? 7.493 -18.182 -10.650 1.00 64.12 189 ALA A N 1
ATOM 1475 C CA . ALA A 1 189 ? 7.412 -19.625 -10.405 1.00 64.12 189 ALA A CA 1
ATOM 1476 C C . ALA A 1 189 ? 8.214 -20.126 -9.188 1.00 64.12 189 ALA A C 1
ATOM 1478 O O . ALA A 1 189 ? 9.252 -19.516 -8.830 1.00 64.12 189 ALA A O 1
#

Radius of gyration: 16.18 Å; chains: 1; bounding box: 36×34×46 Å

Sequence (189 aa):
MTKLEILKNDIKKLGNLAIAFSGGVDSSLLLKVAADVLGENALALTVKSPYMSLREIDEAVEFTKFYGIRHEIFEVGIVDEIKLNPQNRCYLCKKAVFSRLFARAKELGFTNLADGTNKDDLGEYRPGLKAKEELGVLSPLINLRKFEIRELSRELNLATADKPSYACLLTRLPHEKEISADGLNLVEA